Protein 7RED (pdb70)

GO terms:
  GO:0005576 extracellular region (C, EXP)

Radius of gyration: 16.53 Å; Cα contacts (8 Å, |Δi|>4): 787; chains: 1; bounding box: 51×38×35 Å

Nearest PDB structures (foldseek):
  7red-assembly1_A  TM=1.004E+00  e=2.891E-48  Acinetobacter baumannii NIPH 201
  7re4-assembly2_C  TM=9.688E-01  e=7.550E-42  Acinetobacter baumannii NIPH 201
  7re4-assembly3_E  TM=9.685E-01  e=9.758E-42  Acinetobacter baumannii NIPH 201
  8gmm-assembly2_B  TM=8.110E-01  e=2.684E-18  Stenotrophomonas maltophilia
  8gm3-assembly2_B  TM=8.480E-01  e=1.031E-15  Vibrio harveyi

Foldseek 3Di:
DKDKAKPDVCAKGWFFADQPVQDDATTWMAGNQDDPPRRGTHHPVSQLVVLPVQVVQPKHWDWDDDPNWTKIKIWDAQRSDPPVNQAVFIKIKIDGHPFQKMWIWGAHVVDFLQDPRIMIMIMHDAPADWEAQADKWKWWKWKDFRDRPWIWTWMWMAGLNFFDIWIKTATDPAQWGIKTFDRWGDDRTFWKIKGFMWTAGPVGIFRAKIKIWTFHDYNSQKIWIWIAGPRSSGTMIMMIGID

Secondary structure (DSSP, 8-state):
-EEEEES-TTTEEEEE-B-TTS---SEEEEETTSPTTTT-BEEHHHHHHHHHHTGGGT-EEEEEEETTEEEEEEEE-GGGS-GGGGGG-EEEEEEETTSSEEEEEEE-TT--TTSTT-EEEEEEE-TT----SSSEEEEEEEEESS-SSS-EEEEEEEETTTTEEEEEEE-SSSSEEEEEEEEEE--TT--EEEEEEEEEETT--EEEEEEEEEEESGGG-EEEEEEE-SSGGG-EEEEEEE-

Sequence (243 aa):
GIDGISSNESNIKIGAAANASHPGGVAAVSVQAAGAPYNAFTGFSSSLKGLAQAFAAQGTSNTTNVTVGSKTFNISHIPVSAMPPSHSALGNFNFGQVGTQEVYFGEWWKAGDTPASASHTVYYAGDNTNTTVPTAGTATYTVAGINNGSGSSNLLSGTFTANYGAGTLEGTTLTGTGTAVSSLLSLDGVAFNPGTAAFAGLATANGTAGIDNSGVVQGQFFGANASALAGIAQFDNVSSYNTAFGGAKN

Solvent-accessible surface area: 9332 Å² total; per-residue (Å²): 72,30,50,21,46,13,23,56,101,83,21,0,84,28,16,59,31,77,27,105,94,58,98,40,37,79,2,0,3,0,5,60,52,6,50,85,96,74,50,28,55,13,0,0,44,18,19,50,33,46,0,93,80,84,56,105,119,36,9,42,39,71,100,42,99,26,73,106,52,53,0,12,2,0,50,5,20,39,93,9,36,68,126,66,29,68,54,25,0,13,8,1,1,0,9,0,26,134,53,78,4,2,0,0,0,2,26,118,35,83,47,76,27,64,29,90,14,4,0,0,0,9,0,0,45,52,97,110,32,77,17,35,94,71,46,86,14,49,0,15,0,0,0,0,1,28,19,16,100,68,26,0,41,18,73,0,50,0,54,5,42,64,1,44,0,80,20,61,0,63,18,152,35,21,29,0,47,32,0,31,11,70,55,1,50,12,105,57,33,57,22,71,4,58,16,100,1,42,2,60,17,118,68,30,114,24,112,48,1,69,5,67,3,16,0,1,17,58,89,0,36,0,0,0,0,1,0,50,13,129,41,41,23,0,5,0,0,0,0,0,8,57,91

InterPro domains:
  IPR011250 Outer membrane protein/outer membrane enzyme PagP, beta-barrel [SSF56925] (111-262)
  IPR054535 HphA, N-terminal heme-binding domain [PF22828] (18-134)
  IPR054536 HphA, C-terminal domain [PF22829] (149-262)
  IPR054843 Slam-dependent hemophilin, C-terminal domain [NF041636] (109-262)

B-factor: mean 12.19, std 6.96, range [4.04, 43.85]

Organism: Acinetobacter baumannii (NCBI:txid470)

Structure (mmCIF, N/CA/C/O backbone):
data_7RED
#
_entry.id   7RED
#
_cell.length_a   50.900
_cell.length_b   59.550
_cell.length_c   63.740
_cell.angle_alpha   90.000
_cell.angle_beta   90.000
_cell.angle_gamma   90.000
#
_symmetry.space_group_name_H-M   'P 21 21 21'
#
loop_
_entity.id
_entity.type
_entity.pdbx_description
1 polymer Hemophilin
2 non-polymer 'PROTOPORPHYRIN IX CONTAINING FE'
3 water water
#
loop_
_atom_site.group_PDB
_atom_site.id
_atom_site.type_symbol
_atom_site.label_atom_id
_atom_site.label_alt_id
_atom_site.label_comp_id
_atom_site.label_asym_id
_atom_site.label_entity_id
_atom_site.label_seq_id
_atom_site.pdbx_PDB_ins_code
_atom_site.Cartn_x
_atom_site.Cartn_y
_atom_site.Cartn_z
_atom_site.occupancy
_atom_site.B_iso_or_equiv
_atom_site.auth_seq_id
_atom_site.auth_comp_id
_atom_site.auth_asym_id
_atom_site.auth_atom_id
_atom_site.pdbx_PDB_model_num
ATOM 1 N N . GLY A 1 12 ? 45.540 14.482 33.845 1.00 24.73 22 GLY A N 1
ATOM 2 C CA . GLY A 1 12 ? 46.716 15.332 33.876 1.00 20.61 22 GLY A CA 1
ATOM 3 C C . GLY A 1 12 ? 46.406 16.818 33.857 1.00 19.49 22 GLY A C 1
ATOM 4 O O . GLY A 1 12 ? 47.255 17.636 33.495 1.00 19.44 22 GLY A O 1
ATOM 5 N N . ILE A 1 13 ? 45.193 17.193 34.254 1.00 16.96 23 ILE A N 1
ATOM 6 C CA . ILE A 1 13 ? 44.800 18.595 34.291 1.00 15.41 23 ILE A CA 1
ATOM 7 C C . ILE A 1 13 ? 44.976 19.116 35.708 1.00 17.16 23 ILE A C 1
ATOM 8 O O . ILE A 1 13 ? 44.500 18.501 36.671 1.00 16.89 23 ILE A O 1
ATOM 13 N N . ASP A 1 14 ? 45.672 20.240 35.835 1.00 14.86 24 ASP A N 1
ATOM 14 C CA . ASP A 1 14 ? 45.799 20.965 37.088 1.00 14.84 24 ASP A CA 1
ATOM 15 C C . ASP A 1 14 ? 45.099 22.308 36.953 1.00 13.31 24 ASP A C 1
ATOM 16 O O . ASP A 1 14 ? 44.977 22.857 35.856 1.00 13.35 24 ASP A O 1
ATOM 21 N N . GLY A 1 15 ? 44.654 22.840 38.072 1.00 13.02 25 GLY A N 1
ATOM 22 C CA . GLY A 1 15 ? 44.044 24.152 38.077 1.00 11.75 25 GLY A CA 1
ATOM 23 C C . GLY A 1 15 ? 43.060 24.258 39.213 1.00 14.54 25 GLY A C 1
ATOM 24 O O . GLY A 1 15 ? 42.776 23.293 39.921 1.00 17.81 25 GLY A O 1
ATOM 25 N N . ILE A 1 16 ? 42.531 25.461 39.373 1.00 10.39 26 ILE A N 1
ATOM 26 C CA . ILE A 1 16 ? 41.636 25.702 40.500 1.00 12.03 26 ILE A CA 1
ATOM 27 C C . ILE A 1 16 ? 40.755 26.888 40.180 1.00 9.55 26 ILE A C 1
ATOM 28 O O . ILE A 1 16 ? 41.009 27.624 39.217 1.00 8.32 26 ILE A O 1
ATOM 33 N N . SER A 1 17 ? 39.743 27.094 41.017 1.00 9.50 27 SER A N 1
ATOM 34 C CA . SER A 1 17 ? 38.929 28.290 40.954 1.00 8.13 27 SER A CA 1
ATOM 35 C C . SER A 1 17 ? 38.883 28.949 42.323 1.00 7.74 27 SER A C 1
ATOM 36 O O . SER A 1 17 ? 39.208 28.344 43.350 1.00 11.01 27 SER A O 1
ATOM 39 N N . SER A 1 18 ? 38.502 30.226 42.308 1.00 6.93 28 SER A N 1
ATOM 40 C CA . SER A 1 18 ? 38.378 30.994 43.540 1.00 7.17 28 SER A CA 1
ATOM 41 C C . SER A 1 18 ? 37.115 30.678 44.328 1.00 9.07 28 SER A C 1
ATOM 42 O O . SER A 1 18 ? 36.974 31.172 45.453 1.00 9.96 28 SER A O 1
ATOM 45 N N . ASN A 1 19 ? 36.190 29.894 43.773 1.00 7.13 29 ASN A N 1
ATOM 46 C CA . ASN A 1 19 ? 34.972 29.530 44.500 1.00 7.78 29 ASN A CA 1
ATOM 47 C C . ASN A 1 19 ? 34.446 28.231 43.897 1.00 8.59 29 ASN A C 1
ATOM 48 O O . ASN A 1 19 ? 33.756 28.257 42.874 1.00 8.50 29 ASN A O 1
ATOM 53 N N . GLU A 1 20 ? 34.757 27.117 44.553 1.00 10.22 30 GLU A N 1
ATOM 54 C CA . GLU A 1 20 ? 34.354 25.813 44.052 1.00 11.46 30 GLU A CA 1
ATOM 55 C C . GLU A 1 20 ? 32.851 25.598 44.128 1.00 12.46 30 GLU A C 1
ATOM 56 O O . GLU A 1 20 ? 32.348 24.659 43.505 1.00 15.73 30 GLU A O 1
ATOM 62 N N . SER A 1 21 ? 32.123 26.431 44.878 1.00 12.34 31 SER A N 1
ATOM 63 C CA . SER A 1 21 ? 30.666 26.367 44.831 1.00 13.37 31 SER A CA 1
ATOM 64 C C . SER A 1 21 ? 30.153 26.707 43.445 1.00 12.32 31 SER A C 1
ATOM 65 O O . SER A 1 21 ? 29.078 26.237 43.045 1.00 14.16 31 SER A O 1
ATOM 68 N N . ASN A 1 22 ? 30.897 27.531 42.711 1.00 9.22 32 ASN A N 1
ATOM 69 C CA . ASN A 1 22 ? 30.465 28.019 41.410 1.00 7.82 32 ASN A CA 1
ATOM 70 C C . ASN A 1 22 ? 31.189 27.365 40.251 1.00 9.35 32 ASN A C 1
ATOM 71 O O . ASN A 1 22 ? 30.554 27.051 39.238 1.00 9.34 32 ASN A O 1
ATOM 76 N N . ILE A 1 23 ? 32.499 27.154 40.376 1.00 8.09 33 ILE A N 1
ATOM 77 C CA . ILE A 1 23 ? 33.328 26.657 39.281 1.00 8.07 33 ILE A CA 1
ATOM 78 C C . ILE A 1 23 ? 34.293 25.621 39.824 1.00 8.32 33 ILE A C 1
ATOM 79 O O . ILE A 1 23 ? 34.947 25.850 40.848 1.00 9.06 33 ILE A O 1
ATOM 84 N N . LYS A 1 24 ? 34.413 24.499 39.117 1.00 8.04 34 LYS A N 1
ATOM 85 C CA . LYS A 1 24 ? 35.492 23.546 39.345 1.00 7.57 34 LYS A CA 1
ATOM 86 C C . LYS A 1 24 ? 36.228 23.320 38.033 1.00 9.32 34 LYS A C 1
ATOM 87 O O . LYS A 1 24 ? 35.680 23.525 36.948 1.00 9.52 34 LYS A O 1
ATOM 93 N N . ILE A 1 25 ? 37.483 22.898 38.150 1.00 8.92 35 ILE A N 1
ATOM 94 C CA . ILE A 1 25 ? 38.360 22.656 37.013 1.00 8.59 35 ILE A CA 1
ATOM 95 C C . ILE A 1 25 ? 38.696 21.171 36.981 1.00 10.11 35 ILE A C 1
ATOM 96 O O . ILE A 1 25 ? 38.902 20.554 38.033 1.00 13.29 35 ILE A O 1
ATOM 101 N N . GLY A 1 26 ? 38.749 20.596 35.786 1.00 9.48 36 GLY A N 1
ATOM 102 C CA . GLY A 1 26 ? 39.028 19.177 35.678 1.00 11.26 36 GLY A CA 1
ATOM 103 C C . GLY A 1 26 ? 39.196 18.745 34.241 1.00 11.26 36 GLY A C 1
ATOM 104 O O . GLY A 1 26 ? 39.553 19.541 33.374 1.00 11.52 36 GLY A O 1
ATOM 105 N N . ALA A 1 27 ? 38.954 17.462 33.997 1.00 12.05 37 ALA A N 1
ATOM 106 C CA . ALA A 1 27 ? 39.070 16.904 32.659 1.00 11.18 37 ALA A CA 1
ATOM 107 C C . ALA A 1 27 ? 37.711 16.882 31.974 1.00 13.29 37 ALA A C 1
ATOM 108 O O . ALA A 1 27 ? 36.671 16.705 32.617 1.00 13.17 37 ALA A O 1
ATOM 110 N N . ALA A 1 28 ? 37.733 17.053 30.650 1.00 11.48 38 ALA A N 1
ATOM 111 C CA . ALA A 1 28 ? 36.504 17.205 29.879 1.00 13.12 38 ALA A CA 1
ATOM 112 C C . ALA A 1 28 ? 35.680 15.927 29.879 1.00 11.03 38 ALA A C 1
ATOM 113 O O . ALA A 1 28 ? 36.198 14.826 29.651 1.00 13.32 38 ALA A O 1
ATOM 115 N N . ALA A 1 29 ? 34.379 16.091 30.101 1.00 9.41 39 ALA A N 1
ATOM 116 C CA . ALA A 1 29 ? 33.419 15.002 30.036 1.00 10.58 39 ALA A CA 1
ATOM 117 C C . ALA A 1 29 ? 32.034 15.589 29.794 1.00 13.34 39 ALA A C 1
ATOM 118 O O . ALA A 1 29 ? 31.180 15.583 30.689 1.00 15.37 39 ALA A O 1
ATOM 120 N N . ASN A 1 30 ? 31.808 16.117 28.591 1.00 10.10 40 ASN A N 1
ATOM 121 C CA . ASN A 1 30 ? 30.523 16.704 28.222 1.00 9.75 40 ASN A CA 1
ATOM 122 C C . ASN A 1 30 ? 30.090 16.083 26.905 1.00 10.43 40 ASN A C 1
ATOM 123 O O . ASN A 1 30 ? 30.607 16.452 25.847 1.00 12.70 40 ASN A O 1
ATOM 128 N N . ALA A 1 31 ? 29.123 15.166 26.965 1.00 11.41 41 ALA A N 1
ATOM 129 C CA . ALA A 1 31 ? 28.728 14.429 25.767 1.00 12.26 41 ALA A CA 1
ATOM 130 C C . ALA A 1 31 ? 28.047 15.312 24.733 1.00 12.47 41 ALA A C 1
ATOM 131 O O . ALA A 1 31 ? 28.050 14.963 23.545 1.00 13.60 41 ALA A O 1
ATOM 133 N N . SER A 1 32 ? 27.449 16.431 25.160 1.00 12.60 42 SER A N 1
ATOM 134 C CA . SER A 1 32 ? 26.795 17.337 24.221 1.00 13.82 42 SER A CA 1
ATOM 135 C C . SER A 1 32 ? 27.793 18.247 23.515 1.00 13.60 42 SER A C 1
ATOM 136 O O . SER A 1 32 ? 27.547 18.659 22.374 1.00 15.70 42 SER A O 1
ATOM 139 N N . HIS A 1 33 ?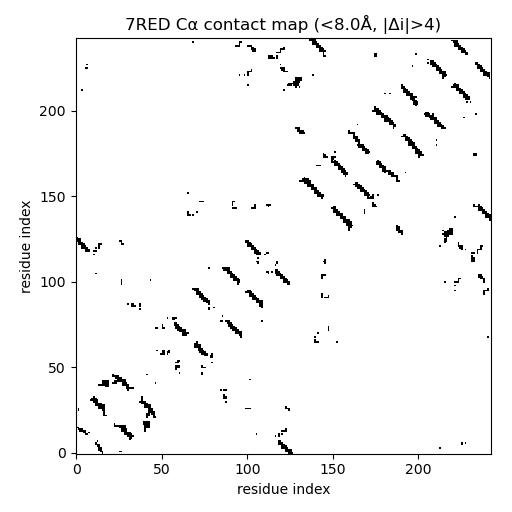 28.923 18.545 24.156 1.00 9.16 43 HIS A N 1
ATOM 140 C CA . HIS A 1 33 ? 29.967 19.391 23.569 1.00 7.90 43 HIS A CA 1
ATOM 141 C C . HIS A 1 33 ? 31.314 18.752 23.823 1.00 7.11 43 HIS A C 1
ATOM 142 O O . HIS A 1 33 ? 32.130 19.281 24.581 1.00 9.35 43 HIS A O 1
ATOM 149 N N . PRO A 1 34 ? 31.584 17.607 23.204 1.00 8.22 44 PRO A N 1
ATOM 150 C CA . PRO A 1 34 ? 32.823 16.883 23.508 1.00 8.24 44 PRO A CA 1
ATOM 151 C C . PRO A 1 34 ? 34.031 17.569 22.889 1.00 10.14 44 PRO A C 1
ATOM 152 O O . PRO A 1 34 ? 33.924 18.447 22.026 1.00 10.65 44 PRO A O 1
ATOM 156 N N . GLY A 1 35 ? 35.200 17.167 23.369 1.00 11.55 45 GLY A N 1
ATOM 157 C CA . GLY A 1 35 ? 36.447 17.664 22.822 1.00 13.15 45 GLY A CA 1
ATOM 158 C C . GLY A 1 35 ? 37.288 18.404 23.841 1.00 10.97 45 GLY A C 1
ATOM 159 O O . GLY A 1 35 ? 36.757 19.052 24.751 1.00 10.98 45 GLY A O 1
ATOM 160 N N . GLY A 1 36 ? 38.608 18.311 23.702 1.00 14.02 46 GLY A N 1
ATOM 161 C CA . GLY A 1 36 ? 39.513 18.969 24.618 1.00 13.11 46 GLY A CA 1
ATOM 162 C C . GLY A 1 36 ? 39.771 18.147 25.866 1.00 15.01 46 GLY A C 1
ATOM 163 O O . GLY A 1 36 ? 39.168 17.095 26.107 1.00 17.93 46 GLY A O 1
ATOM 164 N N . VAL A 1 37 ? 40.702 18.637 26.676 1.00 12.09 47 VAL A N 1
ATOM 165 C CA . VAL A 1 37 ? 41.033 17.934 27.909 1.00 14.95 47 VAL A CA 1
ATOM 166 C C . VAL A 1 37 ? 40.835 18.867 29.094 1.00 11.64 47 VAL A C 1
ATOM 167 O O . VAL A 1 37 ? 39.977 18.618 29.945 1.00 13.16 47 VAL A O 1
ATOM 171 N N . ALA A 1 38 ? 41.598 19.959 29.152 1.00 9.22 48 ALA A N 1
ATOM 172 C CA . ALA A 1 38 ? 41.402 20.918 30.231 1.00 9.48 48 ALA A CA 1
ATOM 173 C C . ALA A 1 38 ? 39.981 21.458 30.171 1.00 7.79 48 ALA A C 1
ATOM 174 O O . ALA A 1 38 ? 39.503 21.847 29.100 1.00 9.41 48 ALA A O 1
ATOM 176 N N . ALA A 1 39 ? 39.295 21.483 31.318 1.00 8.23 49 ALA A N 1
ATOM 177 C CA . ALA A 1 39 ? 37.854 21.707 31.294 1.00 9.14 49 ALA A CA 1
ATOM 178 C C . ALA A 1 39 ? 37.380 22.437 32.538 1.00 8.59 49 ALA A C 1
ATOM 179 O O . ALA A 1 39 ? 38.048 22.458 33.581 1.00 7.96 49 ALA A O 1
ATOM 181 N N . VAL A 1 40 ? 36.171 22.994 32.413 1.00 8.77 50 VAL A N 1
ATOM 182 C CA . VAL A 1 40 ? 35.523 23.759 33.470 1.00 8.06 50 VAL A CA 1
ATOM 183 C C . VAL A 1 40 ? 34.126 23.196 33.705 1.00 6.86 50 VAL A C 1
ATOM 184 O O . VAL A 1 40 ? 33.438 22.795 32.762 1.00 8.14 50 VAL A O 1
ATOM 188 N N . SER A 1 41 ? 33.719 23.141 34.971 1.00 7.88 51 SER A N 1
ATOM 189 C CA . SER A 1 41 ? 32.379 22.739 35.369 1.00 8.83 51 SER A CA 1
ATOM 190 C C . SER A 1 41 ? 31.716 23.890 36.107 1.00 10.22 51 SER A C 1
ATOM 191 O O . SER A 1 41 ? 32.285 24.428 37.068 1.00 9.97 51 SER A O 1
ATOM 194 N N . VAL A 1 42 ? 30.506 24.249 35.675 1.00 8.00 52 VAL A N 1
ATOM 195 C CA . VAL A 1 42 ? 29.707 25.209 36.423 1.00 8.57 52 VAL A CA 1
ATOM 196 C C . VAL A 1 42 ? 28.996 24.448 37.533 1.00 10.07 52 VAL A C 1
ATOM 197 O O . VAL A 1 42 ? 27.897 23.905 37.346 1.00 11.18 52 VAL A O 1
ATOM 201 N N . GLN A 1 43 ? 29.643 24.390 38.696 1.00 10.89 53 GLN A N 1
ATOM 202 C CA . GLN A 1 43 ? 29.067 23.725 39.853 1.00 11.24 53 GLN A CA 1
ATOM 203 C C . GLN A 1 43 ? 27.824 24.439 40.364 1.00 12.57 53 GLN A C 1
ATOM 204 O O . GLN A 1 43 ? 27.031 23.839 41.099 1.00 16.80 53 GLN A O 1
ATOM 210 N N . ALA A 1 44 ? 27.644 25.710 39.994 1.00 12.65 54 ALA A N 1
ATOM 211 C CA . ALA A 1 44 ? 26.426 26.422 40.343 1.00 15.08 54 ALA A CA 1
ATOM 212 C C . ALA A 1 44 ? 25.214 25.863 39.616 1.00 15.53 54 ALA A C 1
ATOM 213 O O . ALA A 1 44 ? 24.083 26.179 39.993 1.00 17.84 54 ALA A O 1
ATOM 215 N N . ALA A 1 45 ? 25.426 25.049 38.590 1.00 15.58 55 ALA A N 1
ATOM 216 C CA . ALA A 1 45 ? 24.347 24.485 37.797 1.00 16.30 55 ALA A CA 1
ATOM 217 C C . ALA A 1 45 ? 24.073 23.050 38.222 1.00 17.04 55 ALA A C 1
ATOM 218 O O . ALA A 1 45 ? 24.949 22.360 38.750 1.00 19.59 55 ALA A O 1
ATOM 220 N N . GLY A 1 46 ? 22.839 22.605 37.990 1.00 16.43 56 GLY A N 1
ATOM 221 C CA . GLY A 1 46 ? 22.498 21.217 38.198 1.00 18.85 56 GLY A CA 1
ATOM 222 C C . GLY A 1 46 ? 22.774 20.376 36.964 1.00 18.13 56 GLY A C 1
ATOM 223 O O . GLY A 1 46 ? 22.881 20.891 35.853 1.00 17.43 56 GLY A O 1
ATOM 224 N N . ALA A 1 47 ? 22.900 19.070 37.179 1.00 15.98 57 ALA A N 1
ATOM 225 C CA . ALA A 1 47 ? 23.111 18.159 36.067 1.00 15.10 57 ALA A CA 1
ATOM 226 C C . ALA A 1 47 ? 21.959 18.281 35.071 1.00 13.33 57 ALA A C 1
ATOM 227 O O . ALA A 1 47 ? 20.807 18.476 35.473 1.00 16.37 57 ALA A O 1
ATOM 229 N N . PRO A 1 48 ? 22.227 18.168 33.761 1.00 14.52 58 PRO A N 1
ATOM 230 C CA . PRO A 1 48 ? 23.512 17.856 33.127 1.00 15.27 58 PRO A CA 1
ATOM 231 C C . PRO A 1 48 ? 24.415 19.062 32.886 1.00 13.19 58 PRO A C 1
ATOM 232 O O . PRO A 1 48 ? 25.506 18.908 32.326 1.00 13.16 58 PRO A O 1
ATOM 236 N N . TYR A 1 49 ? 23.977 20.245 33.306 1.00 11.94 59 TYR A N 1
ATOM 237 C CA . TYR A 1 49 ? 24.709 21.462 32.979 1.00 9.78 59 TYR A CA 1
ATOM 238 C C . TYR A 1 49 ? 25.895 21.718 33.899 1.00 11.85 59 TYR A C 1
ATOM 239 O O . TYR A 1 49 ? 26.596 22.716 33.704 1.00 11.44 59 TYR A O 1
ATOM 248 N N . ASN A 1 50 ? 26.164 20.845 34.869 1.00 11.84 60 ASN A N 1
ATOM 249 C CA . ASN A 1 50 ? 27.419 20.903 35.604 1.00 11.57 60 ASN A CA 1
ATOM 250 C C . ASN A 1 50 ? 28.473 19.967 35.024 1.00 9.85 60 ASN A C 1
ATOM 251 O O . ASN A 1 50 ? 29.487 19.713 35.678 1.00 11.90 60 ASN A O 1
ATOM 256 N N . ALA A 1 51 ? 28.256 19.450 33.815 1.00 10.08 61 ALA A N 1
ATOM 257 C CA . ALA A 1 51 ? 29.275 18.645 33.161 1.00 9.81 61 ALA A CA 1
ATOM 258 C C . ALA A 1 51 ? 30.560 19.442 33.005 1.00 8.25 61 ALA A C 1
ATOM 259 O O . ALA A 1 51 ?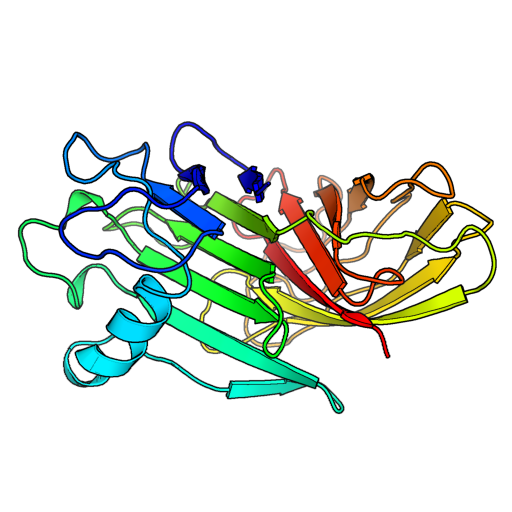 30.540 20.660 32.816 1.00 11.92 61 ALA A O 1
ATOM 261 N N . PHE A 1 52 ? 31.692 18.748 33.079 1.00 10.16 62 PHE A N 1
ATOM 262 C CA . PHE A 1 52 ? 32.973 19.367 32.754 1.00 7.94 62 PHE A CA 1
ATOM 263 C C . PHE A 1 52 ? 33.103 19.504 31.243 1.00 8.70 62 PHE A C 1
ATOM 264 O O . PHE A 1 52 ? 33.035 18.509 30.515 1.00 9.52 62 PHE A O 1
ATOM 272 N N . THR A 1 53 ? 33.287 20.732 30.772 1.00 8.26 63 THR A N 1
ATOM 273 C CA . THR A 1 53 ? 33.342 21.029 29.347 1.00 6.67 63 THR A CA 1
ATOM 274 C C . THR A 1 53 ? 34.728 21.538 28.985 1.00 6.83 63 THR A C 1
ATOM 275 O O . THR A 1 53 ? 35.254 22.446 29.645 1.00 7.28 63 THR A O 1
ATOM 279 N N . GLY A 1 54 ? 35.321 20.939 27.955 1.00 6.47 64 GLY A N 1
ATOM 280 C CA . GLY A 1 54 ? 36.665 21.333 27.557 1.00 7.20 64 GLY A CA 1
ATOM 281 C C . GLY A 1 54 ? 36.722 22.786 27.108 1.00 6.62 64 GLY A C 1
ATOM 282 O O . GLY A 1 54 ? 35.849 23.271 26.383 1.00 8.07 64 GLY A O 1
ATOM 283 N N . PHE A 1 55 ? 37.783 23.484 27.530 1.00 6.81 65 PHE A N 1
ATOM 284 C CA . PHE A 1 55 ? 37.962 24.868 27.096 1.00 6.21 65 PHE A CA 1
ATOM 285 C C . PHE A 1 55 ? 38.068 24.975 25.579 1.00 8.64 65 PHE A C 1
ATOM 286 O O . PHE A 1 55 ? 37.580 25.943 24.995 1.00 8.06 65 PHE A O 1
ATOM 294 N N A SER A 1 56 ? 38.699 23.995 24.914 0.79 8.20 66 SER A N 1
ATOM 295 N N B SER A 1 56 ? 38.711 24.005 24.926 0.21 8.32 66 SER A N 1
ATOM 296 C CA A SER A 1 56 ? 38.785 24.071 23.453 0.79 7.30 66 SER A CA 1
ATOM 297 C CA B SER A 1 56 ? 38.788 24.038 23.468 0.21 8.48 66 SER A CA 1
ATOM 298 C C A SER A 1 56 ? 37.419 23.858 22.802 0.79 7.17 66 SER A C 1
ATOM 299 C C B SER A 1 56 ? 37.401 23.913 22.846 0.21 7.74 66 SER A C 1
ATOM 300 O O A SER A 1 56 ? 37.143 24.408 21.721 0.79 7.42 66 SER A O 1
ATOM 301 O O B SER A 1 56 ? 37.098 24.552 21.828 0.21 10.26 66 SER A O 1
ATOM 306 N N . SER A 1 57 ? 36.534 23.111 23.465 1.00 9.54 67 SER A N 1
ATOM 307 C CA . SER A 1 57 ? 35.156 22.998 22.996 1.00 8.44 67 SER A CA 1
ATOM 308 C C . SER A 1 57 ? 34.408 24.319 23.172 1.00 7.71 67 SER A C 1
ATOM 309 O O . SER A 1 57 ? 33.710 24.780 22.257 1.00 7.64 67 SER A O 1
ATOM 312 N N . LEU A 1 58 ? 34.535 24.936 24.349 1.00 7.20 68 LEU A N 1
ATOM 313 C CA . LEU A 1 58 ? 33.919 26.239 24.569 1.00 7.76 68 LEU A CA 1
ATOM 314 C C . LEU A 1 58 ? 34.464 27.274 23.594 1.00 6.76 68 LEU A C 1
ATOM 315 O O . LEU A 1 58 ? 33.723 28.139 23.131 1.00 8.01 68 LEU A O 1
ATOM 320 N N . LYS A 1 59 ? 35.755 27.188 23.267 1.00 7.29 69 LYS A N 1
ATOM 321 C CA . LYS A 1 59 ? 36.362 28.089 22.293 1.00 7.76 69 LYS A CA 1
ATOM 322 C C . LYS A 1 59 ? 35.695 27.939 20.934 1.00 7.73 69 LYS A C 1
ATOM 323 O O . LYS A 1 59 ? 35.363 28.938 20.278 1.00 7.01 69 LYS A O 1
ATOM 329 N N . GLY A 1 60 ? 35.498 26.690 20.495 1.00 7.46 70 GLY A N 1
ATOM 330 C CA . GLY A 1 60 ? 34.750 26.460 19.259 1.00 7.48 70 GLY A CA 1
ATOM 331 C C . GLY A 1 60 ? 33.351 27.056 19.282 1.00 6.38 70 GLY A C 1
ATOM 332 O O . GLY A 1 60 ? 32.906 27.664 18.300 1.00 7.45 70 GLY A O 1
ATOM 333 N N . LEU A 1 61 ? 32.631 26.873 20.394 1.00 6.18 71 LEU A N 1
ATOM 334 C CA . LEU A 1 61 ? 31.293 27.450 20.499 1.00 7.20 71 LEU A CA 1
ATOM 335 C C . LEU A 1 61 ? 31.346 28.974 20.459 1.00 7.33 71 LEU A C 1
ATOM 336 O O . LEU A 1 61 ? 30.500 29.616 19.826 1.00 8.17 71 LEU A O 1
ATOM 341 N N . ALA A 1 62 ? 32.347 29.570 21.117 1.00 6.26 72 ALA A N 1
ATOM 342 C CA . ALA A 1 62 ? 32.489 31.023 21.087 1.00 7.34 72 ALA A CA 1
ATOM 343 C C . ALA A 1 62 ? 32.778 31.520 19.679 1.00 7.44 72 ALA A C 1
ATOM 344 O O . ALA A 1 62 ? 32.343 32.615 19.304 1.00 7.49 72 ALA A O 1
ATOM 346 N N . GLN A 1 63 ? 33.527 30.744 18.898 1.00 6.46 73 GLN A N 1
ATOM 347 C CA . GLN A 1 63 ? 33.753 31.094 17.499 1.00 7.55 73 GLN A CA 1
ATOM 348 C C . GLN A 1 63 ? 32.458 31.022 16.695 1.00 8.21 73 GLN A C 1
ATOM 349 O O . GLN A 1 63 ? 32.123 31.959 15.959 1.00 10.04 73 GLN A O 1
ATOM 355 N N . ALA A 1 64 ? 31.706 29.925 16.845 1.00 8.16 74 ALA A N 1
ATOM 356 C CA . ALA A 1 64 ? 30.570 29.672 15.963 1.00 7.44 74 ALA A CA 1
ATOM 357 C C . ALA A 1 64 ? 29.349 30.525 16.288 1.00 8.52 74 ALA A C 1
ATOM 358 O O . ALA A 1 64 ? 28.535 30.790 15.398 1.00 9.76 74 ALA A O 1
ATOM 360 N N . PHE A 1 65 ? 29.189 30.968 17.534 1.00 8.08 75 PHE A N 1
ATOM 361 C CA . PHE A 1 65 ? 27.965 31.654 17.929 1.00 8.26 75 PHE A CA 1
ATOM 362 C C . PHE A 1 65 ? 28.149 33.159 18.022 1.00 7.95 75 PHE A C 1
ATOM 363 O O . PHE A 1 65 ? 27.385 33.841 18.716 1.00 7.91 75 PHE A O 1
ATOM 371 N N . ALA A 1 66 ? 29.142 33.695 17.314 1.00 8.16 76 ALA A N 1
ATOM 372 C CA . ALA A 1 66 ? 29.414 35.123 17.391 1.00 8.27 76 ALA A CA 1
ATOM 373 C C . ALA A 1 66 ? 28.207 35.959 16.988 1.00 9.29 76 ALA A C 1
ATOM 374 O O . ALA A 1 66 ? 27.996 37.042 17.545 1.00 11.39 76 ALA A O 1
ATOM 376 N N . ALA A 1 67 ? 27.398 35.482 16.036 1.00 9.60 77 ALA A N 1
ATOM 377 C CA . ALA A 1 67 ? 26.235 36.258 15.624 1.00 11.48 77 ALA A CA 1
ATOM 378 C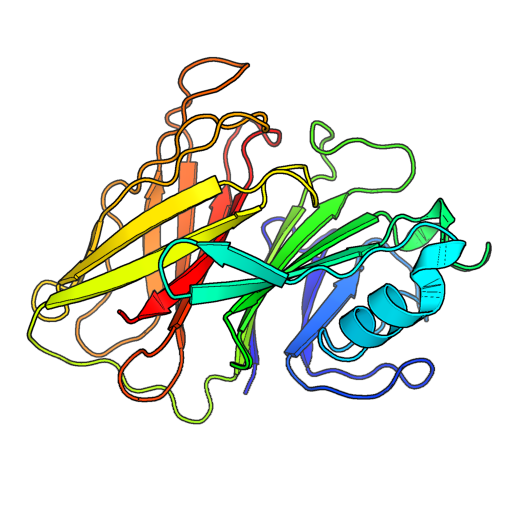 C . ALA A 1 67 ? 25.184 36.331 16.720 1.00 12.20 77 ALA A C 1
ATOM 379 O O . ALA A 1 67 ? 24.313 37.205 16.667 1.00 15.69 77 ALA A O 1
ATOM 381 N N . GLN A 1 68 ? 25.237 35.425 17.696 1.00 11.35 78 GLN A N 1
ATOM 382 C CA . GLN A 1 68 ? 24.309 35.410 18.816 1.00 12.45 78 GLN A CA 1
ATOM 383 C C . GLN A 1 68 ? 24.887 36.041 20.072 1.00 10.98 78 GLN A C 1
ATOM 384 O O . GLN A 1 68 ? 24.218 36.042 21.109 1.00 13.14 78 GLN A O 1
ATOM 390 N N . GLY A 1 69 ? 26.116 36.547 20.019 1.00 9.28 79 GLY A N 1
ATOM 391 C CA . GLY A 1 69 ? 26.679 37.298 21.128 1.00 8.18 79 GLY A CA 1
ATOM 392 C C . GLY A 1 69 ? 27.975 36.762 21.693 1.00 8.19 79 GLY A C 1
ATOM 393 O O . GLY A 1 69 ? 28.606 37.467 22.495 1.00 8.47 79 GLY A O 1
ATOM 394 N N . THR A 1 70 ? 28.414 35.555 21.343 1.00 6.90 80 THR A N 1
ATOM 395 C CA . THR A 1 70 ? 29.746 35.150 21.776 1.00 6.07 80 THR A CA 1
ATOM 396 C C . THR A 1 70 ? 30.794 35.923 20.980 1.00 6.58 80 THR A C 1
ATOM 397 O O . THR A 1 70 ? 30.496 36.602 19.988 1.00 7.53 80 THR A O 1
ATOM 401 N N . SER A 1 71 ? 32.042 35.828 21.427 1.00 7.03 81 SER A N 1
ATOM 402 C CA . SER A 1 71 ? 33.121 36.320 20.588 1.00 6.77 81 SER A CA 1
ATOM 403 C C . SER A 1 71 ? 34.364 35.484 20.830 1.00 6.28 81 SER A C 1
ATOM 404 O O . SER A 1 71 ? 34.538 34.884 21.894 1.00 6.38 81 SER A O 1
ATOM 407 N N . ASN A 1 72 ? 35.226 35.451 19.823 1.00 7.85 82 ASN A N 1
ATOM 408 C CA . ASN A 1 72 ? 36.520 34.803 19.927 1.00 6.88 82 ASN A CA 1
ATOM 409 C C . ASN A 1 72 ? 37.509 35.657 19.161 1.00 7.93 82 ASN A C 1
ATOM 410 O O . ASN A 1 72 ? 37.310 35.913 17.973 1.00 9.43 82 ASN A O 1
ATOM 415 N N A THR A 1 73 ? 38.584 36.067 19.840 0.68 7.69 83 THR A N 1
ATOM 416 N N B THR A 1 73 ? 38.565 36.111 19.823 0.32 8.50 83 THR A N 1
ATOM 417 C CA A THR A 1 73 ? 39.502 37.069 19.315 0.68 10.37 83 THR A CA 1
ATOM 418 C CA B THR A 1 73 ? 39.501 36.964 19.112 0.32 10.39 83 THR A CA 1
ATOM 419 C C A THR A 1 73 ? 40.937 36.744 19.698 0.68 9.36 83 THR A C 1
ATOM 420 C C B THR A 1 73 ? 40.905 36.778 19.660 0.32 9.85 83 THR A C 1
ATOM 421 O O A THR A 1 73 ? 41.208 36.427 20.854 0.68 10.21 83 THR A O 1
ATOM 422 O O B THR A 1 73 ? 41.109 36.539 20.851 0.32 9.16 83 THR A O 1
ATOM 429 N N . ASN A 1 74 ? 41.869 36.884 18.759 1.00 10.05 84 ASN A N 1
ATOM 430 C CA . ASN A 1 74 ? 43.278 36.821 19.110 1.00 10.12 84 ASN A CA 1
ATOM 431 C C . ASN A 1 74 ? 43.719 38.218 19.527 1.00 10.58 84 ASN A C 1
ATOM 432 O O . ASN A 1 74 ? 43.525 39.181 18.776 1.00 14.58 84 ASN A O 1
ATOM 437 N N . VAL A 1 75 ? 44.279 38.336 20.728 1.00 9.72 85 VAL A N 1
ATOM 438 C CA . VAL A 1 75 ? 44.794 39.595 21.251 1.00 11.65 85 VAL A CA 1
ATOM 439 C C . VAL A 1 75 ? 46.303 39.448 21.372 1.00 10.72 85 VAL A C 1
ATOM 440 O O . VAL A 1 75 ? 46.786 38.512 22.016 1.00 10.68 85 VAL A O 1
ATOM 444 N N . THR A 1 76 ? 47.051 40.347 20.739 1.00 14.80 86 THR A N 1
ATOM 445 C CA . THR A 1 76 ? 48.504 40.311 20.824 1.00 15.38 86 THR A CA 1
ATOM 446 C C . THR A 1 76 ? 48.975 41.214 21.957 1.00 20.24 86 THR A C 1
ATOM 447 O O . THR A 1 76 ? 48.549 42.368 22.060 1.00 23.06 86 THR A O 1
ATOM 451 N N . VAL A 1 77 ? 49.808 40.660 22.832 1.00 12.15 87 VAL A N 1
ATOM 452 C CA . VAL A 1 77 ? 50.564 41.416 23.827 1.00 15.79 87 VAL A CA 1
ATOM 453 C C . VAL A 1 77 ? 52.033 41.178 23.531 1.00 17.37 87 VAL A C 1
ATOM 454 O O . VAL A 1 77 ? 52.507 40.039 23.610 1.00 14.51 87 VAL A O 1
ATOM 458 N N . GLY A 1 78 ? 52.752 42.243 23.182 1.00 21.12 88 GLY A N 1
ATOM 459 C CA . GLY A 1 78 ? 54.116 42.062 22.718 1.00 20.48 88 GLY A CA 1
ATOM 460 C C . GLY A 1 78 ? 54.136 41.148 21.512 1.00 21.93 88 GLY A C 1
ATOM 461 O O . GLY A 1 78 ? 53.394 41.344 20.543 1.00 24.05 88 GLY A O 1
ATOM 462 N N . SER A 1 79 ? 54.969 40.111 21.572 1.00 17.81 89 SER A N 1
ATOM 463 C CA . SER A 1 79 ? 55.055 39.129 20.498 1.00 21.35 89 SER A CA 1
ATOM 464 C C . SER A 1 79 ? 54.191 37.902 20.751 1.00 16.88 89 SER A C 1
ATOM 465 O O . SER A 1 79 ? 54.288 36.922 20.003 1.00 21.66 89 SER A O 1
ATOM 468 N N . LYS A 1 80 ? 53.346 37.929 21.778 1.00 13.77 90 LYS A N 1
ATOM 469 C CA . LYS A 1 80 ? 52.584 36.760 22.182 1.00 13.65 90 LYS A CA 1
ATOM 470 C C . LYS A 1 80 ? 51.106 36.944 21.873 1.00 14.61 90 LYS A C 1
ATOM 471 O O . LYS A 1 80 ? 50.573 38.053 21.928 1.00 16.31 90 LYS A O 1
ATOM 477 N N . THR A 1 81 ? 50.443 35.846 21.539 1.00 11.13 91 THR A N 1
ATOM 478 C CA . THR A 1 81 ? 49.028 35.876 21.220 1.00 10.56 91 THR A CA 1
ATOM 479 C C . THR A 1 81 ? 48.249 35.151 22.300 1.00 10.84 91 THR A C 1
ATOM 480 O O . THR A 1 81 ? 48.640 34.064 22.744 1.00 12.57 91 THR A O 1
ATOM 484 N N . PHE A 1 82 ? 47.146 35.759 22.717 1.00 10.23 92 PHE A N 1
ATOM 485 C CA . PHE A 1 82 ? 46.219 35.154 23.658 1.00 9.02 92 PHE A CA 1
ATOM 486 C C . PHE A 1 82 ? 44.864 35.080 22.983 1.00 8.06 92 PHE A C 1
ATOM 487 O O . PHE A 1 82 ? 44.359 36.089 22.490 1.00 10.69 92 PHE A O 1
ATOM 495 N N . ASN A 1 83 ? 44.288 33.892 22.931 1.00 7.45 93 ASN A N 1
ATOM 496 C CA . ASN A 1 83 ? 42.999 33.742 22.272 1.00 6.82 93 ASN A CA 1
ATOM 497 C C . ASN A 1 83 ? 41.917 33.894 23.334 1.00 8.01 93 ASN A C 1
ATOM 498 O O . ASN A 1 83 ? 41.918 33.150 24.313 1.00 7.83 93 ASN A O 1
ATOM 503 N N . ILE A 1 84 ? 41.024 34.872 23.169 1.00 6.55 94 ILE A N 1
ATOM 504 C CA . ILE A 1 84 ? 40.061 35.262 24.196 1.00 6.47 94 ILE A CA 1
ATOM 505 C C . ILE A 1 84 ? 38.655 34.905 23.740 1.00 6.52 94 ILE A C 1
ATOM 506 O O . ILE A 1 84 ? 38.202 35.350 22.675 1.00 6.57 94 ILE A O 1
ATOM 511 N N . SER A 1 85 ? 37.955 34.142 24.570 1.00 5.53 95 SER A N 1
ATOM 512 C CA . SER A 1 85 ? 36.582 33.724 24.334 1.00 5.66 95 SER A CA 1
ATOM 513 C C . SER A 1 85 ? 35.654 34.430 25.306 1.00 7.57 95 SER A C 1
ATOM 514 O O . SER A 1 85 ? 35.906 34.456 26.515 1.00 7.89 95 SER A O 1
ATOM 517 N N . HIS A 1 86 ? 34.577 34.988 24.771 1.00 6.33 96 HIS A N 1
ATOM 518 C CA . HIS A 1 86 ? 33.513 35.603 25.547 1.00 4.60 96 HIS A CA 1
ATOM 519 C C . HIS A 1 86 ? 32.231 34.823 25.294 1.00 6.34 96 HIS A C 1
ATOM 520 O O . HIS A 1 86 ? 31.805 34.690 24.139 1.00 6.51 96 HIS A O 1
ATOM 527 N N . ILE A 1 87 ? 31.626 34.308 26.362 1.00 6.41 97 ILE A N 1
ATOM 528 C CA . ILE A 1 87 ? 30.390 33.538 26.235 1.00 6.68 97 ILE A CA 1
ATOM 529 C C . ILE A 1 87 ? 29.356 34.096 27.204 1.00 6.13 97 ILE A C 1
ATOM 530 O O . ILE A 1 87 ? 29.411 33.805 28.408 1.00 8.10 97 ILE A O 1
ATOM 535 N N . PRO A 1 88 ? 28.417 34.912 26.740 1.00 6.53 98 PRO A N 1
ATOM 536 C CA . PRO A 1 88 ? 27.364 35.414 27.621 1.00 7.27 98 PRO A CA 1
ATOM 537 C C . PRO A 1 88 ? 26.172 34.472 27.630 1.00 6.34 98 PRO A C 1
ATOM 538 O O . PRO A 1 88 ? 25.916 33.743 26.669 1.00 7.70 98 PRO A O 1
ATOM 542 N N . VAL A 1 89 ? 25.424 34.514 28.741 1.00 7.29 99 VAL A N 1
ATOM 543 C CA . VAL A 1 89 ? 24.285 33.611 28.865 1.00 7.53 99 VAL A CA 1
ATOM 544 C C . VAL A 1 89 ? 23.266 33.867 27.761 1.00 8.60 99 VAL A C 1
ATOM 545 O O . VAL A 1 89 ? 22.572 32.942 27.327 1.00 9.49 99 VAL A O 1
ATOM 549 N N . SER A 1 90 ? 23.203 35.101 27.241 1.00 7.97 100 SER A N 1
ATOM 550 C CA . SER A 1 90 ? 22.239 35.441 26.198 1.00 9.64 100 SER A CA 1
ATOM 551 C C . SER A 1 90 ? 22.518 34.741 24.872 1.00 9.00 100 SER A C 1
ATOM 552 O O . SER A 1 90 ? 21.610 34.641 24.038 1.00 10.69 100 SER A O 1
ATOM 555 N N . ALA A 1 91 ? 23.736 34.248 24.659 1.00 7.21 101 ALA A N 1
ATOM 556 C CA . ALA A 1 91 ? 24.070 33.585 23.406 1.00 7.05 101 ALA A CA 1
ATOM 557 C C . ALA A 1 91 ? 23.748 32.101 23.414 1.00 7.05 101 ALA A C 1
ATOM 558 O O . ALA A 1 91 ? 23.700 31.484 22.344 1.00 11.82 101 ALA A O 1
ATOM 560 N N A MET A 1 92 ? 23.526 31.522 24.581 1.00 8.07 102 MET A N 1
ATOM 561 C CA A MET A 1 92 ? 23.263 30.101 24.732 1.00 8.43 102 MET A CA 1
ATOM 562 C C A MET A 1 92 ? 21.767 29.837 24.682 1.00 9.89 102 MET A C 1
ATOM 563 O O A MET A 1 92 ? 20.962 30.749 24.876 1.00 10.96 102 MET A O 1
ATOM 568 N N . PRO A 1 93 ? 21.356 28.599 24.420 1.00 8.89 103 PRO A N 1
ATOM 569 C CA . PRO A 1 93 ? 19.912 28.284 24.380 1.00 9.69 103 PRO A CA 1
ATOM 570 C C . PRO A 1 93 ? 19.260 28.545 25.724 1.00 10.22 103 PRO A C 1
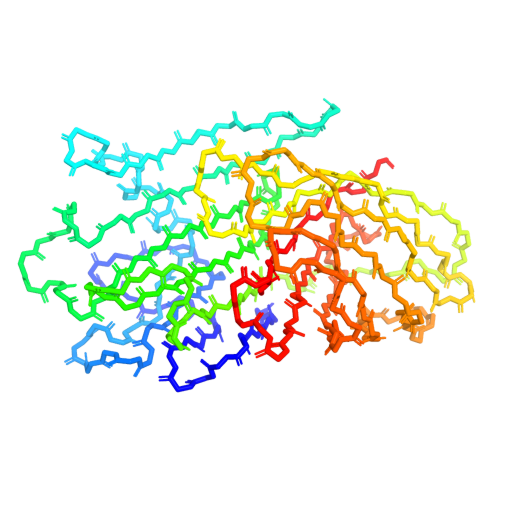ATOM 571 O O . PRO A 1 93 ? 19.951 28.593 26.754 1.00 11.52 103 PRO A O 1
ATOM 575 N N . PRO A 1 94 ? 17.938 28.746 25.755 1.00 14.44 104 PRO A N 1
ATOM 576 C CA . PRO A 1 94 ? 17.267 29.053 27.031 1.00 12.75 104 PRO A CA 1
ATOM 577 C C . PRO A 1 94 ? 17.534 28.024 28.117 1.00 12.65 104 PRO A C 1
ATOM 578 O O . PRO A 1 94 ? 17.659 28.380 29.300 1.00 15.87 104 PRO A O 1
ATOM 582 N N . SER A 1 95 ? 17.665 26.752 27.733 1.00 12.82 105 SER A N 1
ATOM 583 C CA . SER A 1 95 ? 17.936 25.692 28.697 1.00 13.69 105 SER A CA 1
ATOM 584 C C . SER A 1 95 ? 19.241 25.909 29.448 1.00 14.27 105 SER A C 1
ATOM 585 O O . SER A 1 95 ? 19.456 25.282 30.495 1.00 14.56 105 SER A O 1
ATOM 588 N N . HIS A 1 96 ? 20.108 26.780 28.937 1.00 11.57 106 HIS A N 1
ATOM 589 C CA . HIS A 1 96 ? 21.426 27.036 29.496 1.00 10.83 106 HIS A CA 1
ATOM 590 C C . HIS A 1 96 ? 21.448 28.187 30.484 1.00 12.04 106 HIS A C 1
ATOM 591 O O . HIS A 1 96 ? 22.543 28.637 30.836 1.00 13.05 106 HIS A O 1
ATOM 598 N N . SER A 1 97 ? 20.277 28.668 30.933 1.00 15.79 107 SER A N 1
ATOM 599 C CA . SER A 1 97 ? 20.240 29.809 31.858 1.00 21.90 107 SER A CA 1
ATOM 600 C C . SER A 1 97 ? 21.215 29.670 33.031 1.00 22.13 107 SER A C 1
ATOM 601 O O . SER A 1 97 ? 21.888 30.640 33.405 1.00 29.29 107 SER A O 1
ATOM 604 N N . ALA A 1 98 ? 21.307 28.482 33.633 1.00 16.26 108 ALA A N 1
ATOM 605 C CA . ALA A 1 98 ? 22.145 28.322 34.823 1.00 18.86 108 ALA A CA 1
ATOM 606 C C . ALA A 1 98 ? 23.640 28.379 34.534 1.00 19.05 108 ALA A C 1
ATOM 607 O O . ALA A 1 98 ? 24.438 28.374 35.478 1.00 19.03 108 ALA A O 1
ATOM 609 N N . LEU A 1 99 ? 24.050 28.420 33.272 1.00 11.16 109 LEU A N 1
ATOM 610 C CA . LEU A 1 99 ? 25.470 28.357 32.965 1.00 11.54 109 LEU A CA 1
ATOM 611 C C . LEU A 1 99 ? 26.171 29.698 33.094 1.00 11.14 109 LEU A C 1
ATOM 612 O O . LEU A 1 99 ? 27.403 29.723 33.089 1.00 12.24 109 LEU A O 1
ATOM 617 N N . GLY A 1 100 ? 25.434 30.801 33.188 1.00 9.75 110 GLY A N 1
ATOM 618 C CA . GLY A 1 100 ? 26.107 32.056 33.465 1.00 8.89 110 GLY A CA 1
ATOM 619 C C . GLY A 1 100 ? 26.925 32.588 32.301 1.00 8.78 110 GLY A C 1
ATOM 620 O O . GLY A 1 100 ? 26.624 32.359 31.122 1.00 10.30 110 GLY A O 1
ATOM 621 N N . ASN A 1 101 ? 27.989 33.301 32.654 1.00 6.99 111 ASN A N 1
ATOM 622 C CA . ASN A 1 101 ? 28.782 34.108 31.732 1.00 6.58 111 ASN A CA 1
ATOM 623 C C . ASN A 1 101 ? 30.251 33.783 31.913 1.00 6.39 111 ASN A C 1
ATOM 624 O O . ASN A 1 101 ? 30.727 33.723 33.049 1.00 7.51 111 ASN A O 1
ATOM 629 N N . PHE A 1 102 ? 30.972 33.626 30.799 1.00 5.48 112 PHE A N 1
ATOM 630 C CA . PHE A 1 102 ? 32.400 33.306 30.801 1.00 5.32 112 PHE A CA 1
ATOM 631 C C . PHE A 1 102 ? 33.205 34.340 30.027 1.00 4.54 112 PHE A C 1
ATOM 632 O O . PHE A 1 102 ? 32.777 34.803 28.960 1.00 5.75 112 PHE A O 1
ATOM 640 N N . ASN A 1 103 ? 34.405 34.639 30.528 1.00 4.99 113 ASN A N 1
ATOM 641 C CA . ASN A 1 103 ? 35.490 35.167 29.696 1.00 4.71 113 ASN A CA 1
ATOM 642 C C . ASN A 1 103 ? 36.716 34.323 29.980 1.00 6.03 113 ASN A C 1
ATOM 643 O O . ASN A 1 103 ? 37.107 34.206 31.139 1.00 6.22 113 ASN A O 1
ATOM 648 N N . PHE A 1 104 ? 37.339 33.750 28.955 1.00 5.56 114 PHE A N 1
ATOM 649 C CA . PHE A 1 104 ? 38.566 33.013 29.235 1.00 4.96 114 PHE A CA 1
ATOM 650 C C . PHE A 1 104 ? 39.551 33.145 28.087 1.00 5.77 114 PHE A C 1
ATOM 651 O O . PHE A 1 104 ? 39.199 33.464 26.952 1.00 7.11 114 PHE A O 1
ATOM 659 N N . GLY A 1 105 ? 40.808 32.913 28.415 1.00 4.61 115 GLY A N 1
ATOM 660 C CA . GLY A 1 105 ? 41.879 33.026 27.452 1.00 6.41 115 GLY A CA 1
ATOM 661 C C . GLY A 1 105 ? 42.675 31.741 27.397 1.00 6.71 115 GLY A C 1
ATOM 662 O O . GLY A 1 105 ? 42.719 30.960 28.354 1.00 6.93 115 GLY A O 1
ATOM 663 N N . GLN A 1 106 ? 43.279 31.522 26.232 1.00 6.31 116 GLN A N 1
ATOM 664 C CA . GLN A 1 106 ? 44.262 30.478 26.003 1.00 6.60 116 GLN A CA 1
ATOM 665 C C . GLN A 1 106 ? 45.612 31.130 25.757 1.00 7.72 116 GLN A C 1
ATOM 666 O O . GLN A 1 106 ? 45.698 32.119 25.006 1.00 8.24 116 GLN A O 1
ATOM 672 N N . VAL A 1 107 ? 46.656 30.558 26.364 1.00 6.64 117 VAL A N 1
ATOM 673 C CA . VAL A 1 107 ? 48.028 31.041 26.157 1.00 7.26 117 VAL A CA 1
ATOM 674 C C . VAL A 1 107 ? 48.536 30.474 24.833 1.00 9.72 117 VAL A C 1
ATOM 675 O O . VAL A 1 107 ? 48.930 29.306 24.752 1.00 9.97 117 VAL A O 1
ATOM 679 N N . GLY A 1 108 ? 48.534 31.301 23.790 1.00 9.51 118 GLY A N 1
ATOM 680 C CA . GLY A 1 108 ? 48.992 30.848 22.484 1.00 9.69 118 GLY A CA 1
ATOM 681 C C . GLY A 1 108 ? 48.218 29.622 22.042 1.00 7.40 118 GLY A C 1
ATOM 682 O O . GLY A 1 108 ? 46.988 29.580 22.130 1.00 10.83 118 GLY A O 1
ATOM 683 N N . THR A 1 109 ? 48.941 28.608 21.573 1.00 10.01 119 THR A N 1
ATOM 684 C CA . THR A 1 109 ? 48.341 27.321 21.250 1.00 10.89 119 THR A CA 1
ATOM 685 C C . THR A 1 109 ? 48.616 26.277 22.322 1.00 11.54 119 THR A C 1
ATOM 686 O O . THR A 1 109 ? 48.351 25.090 22.106 1.00 13.50 119 THR A O 1
ATOM 690 N N . GLN A 1 110 ? 49.124 26.696 23.475 1.00 10.19 120 GLN A N 1
ATOM 691 C CA . GLN A 1 110 ? 49.381 25.782 24.574 1.00 9.84 120 GLN A CA 1
ATOM 692 C C . GLN A 1 110 ? 48.073 25.409 25.263 1.00 9.49 120 GLN A C 1
ATOM 693 O O . GLN A 1 110 ? 47.100 26.165 25.243 1.00 9.36 120 GLN A O 1
ATOM 699 N N . GLU A 1 111 ? 48.053 24.225 25.877 1.00 10.17 121 GLU A N 1
ATOM 700 C CA . GLU A 1 111 ? 46.861 23.775 26.601 1.00 9.43 121 GLU A CA 1
ATOM 701 C C . GLU A 1 111 ? 46.869 24.379 28.007 1.00 7.78 121 GLU A C 1
ATOM 702 O O . GLU A 1 111 ? 47.020 23.698 29.022 1.00 11.26 121 GLU A O 1
ATOM 708 N N . VAL A 1 112 ? 46.721 25.702 28.043 1.00 6.68 122 VAL A N 1
ATOM 709 C CA . VAL A 1 112 ? 46.754 26.503 29.262 1.00 6.43 122 VAL A CA 1
ATOM 710 C C . VAL A 1 112 ? 45.688 27.582 29.121 1.00 6.10 122 VAL A C 1
ATOM 711 O O . VAL A 1 112 ? 45.711 28.363 28.157 1.00 7.88 122 VAL A O 1
ATOM 715 N N . TYR A 1 113 ? 44.754 27.623 30.071 1.00 6.79 123 TYR A N 1
ATOM 716 C CA . TYR A 1 113 ? 43.593 28.492 30.012 1.00 5.71 123 TYR A CA 1
ATOM 717 C C . TYR A 1 113 ? 43.423 29.209 31.339 1.00 5.39 123 TYR A C 1
ATOM 718 O O . TYR A 1 113 ? 43.801 28.702 32.400 1.00 6.22 123 TYR A O 1
ATOM 727 N N . PHE A 1 114 ? 42.830 30.391 31.260 1.00 4.04 124 PHE A N 1
ATOM 728 C CA . PHE A 1 114 ? 42.640 31.224 32.440 1.00 4.37 124 PHE A CA 1
ATOM 729 C C . PHE A 1 114 ? 41.391 32.061 32.223 1.00 5.08 124 PHE A C 1
ATOM 730 O O . PHE A 1 114 ? 41.160 32.549 31.122 1.00 5.78 124 PHE A O 1
ATOM 738 N N . GLY A 1 115 ? 40.567 32.225 33.245 1.00 4.39 125 GLY A N 1
ATOM 739 C CA . GLY A 1 115 ? 39.355 32.956 32.952 1.00 6.29 125 GLY A CA 1
ATOM 740 C C . GLY A 1 115 ? 38.510 33.248 34.169 1.00 4.93 125 GLY A C 1
ATOM 741 O O . GLY A 1 115 ? 38.930 33.088 35.316 1.00 4.71 125 GLY A O 1
ATOM 742 N N . GLU A 1 116 ? 37.299 33.700 33.879 1.00 4.46 126 GLU A N 1
ATOM 743 C CA . GLU A 1 116 ? 36.365 34.125 34.894 1.00 4.71 126 GLU A CA 1
ATOM 744 C C . GLU A 1 116 ? 34.955 33.713 34.499 1.00 6.17 126 GLU A C 1
ATOM 745 O O . GLU A 1 116 ? 34.670 33.340 33.348 1.00 5.16 126 GLU A O 1
ATOM 751 N N . TRP A 1 117 ? 34.066 33.864 35.481 1.00 6.62 127 TRP A N 1
ATOM 752 C CA . TRP A 1 117 ? 32.675 33.465 35.398 1.00 5.94 127 TRP A CA 1
ATOM 753 C C . TRP A 1 117 ? 31.865 34.357 36.324 1.00 5.48 127 TRP A C 1
ATOM 754 O O . TRP A 1 117 ? 32.358 34.808 37.365 1.00 5.87 127 TRP A O 1
ATOM 765 N N . TRP A 1 118 ? 30.611 34.590 35.957 1.00 4.97 128 TRP A N 1
ATOM 766 C CA . TRP A 1 118 ? 29.662 35.126 36.930 1.00 5.50 128 TRP A CA 1
ATOM 767 C C . TRP A 1 118 ? 28.259 34.700 36.535 1.00 6.71 128 TRP A C 1
ATOM 768 O O . TRP A 1 118 ? 28.001 34.322 35.389 1.00 6.47 128 TRP A O 1
ATOM 779 N N . LYS A 1 119 ? 27.364 34.742 37.516 1.00 6.68 129 LYS A N 1
ATOM 780 C CA . LYS A 1 119 ? 26.020 34.206 37.363 1.00 6.65 129 LYS A CA 1
ATOM 781 C C . LYS A 1 119 ? 25.197 35.043 36.384 1.00 7.12 129 LYS A C 1
ATOM 782 O O . LYS A 1 119 ? 25.425 36.244 36.204 1.00 7.97 129 LYS A O 1
ATOM 788 N N . ALA A 1 120 ? 24.236 34.391 35.732 1.00 7.99 130 ALA A N 1
ATOM 789 C CA . ALA A 1 120 ? 23.276 35.137 34.934 1.00 8.69 130 ALA A CA 1
ATOM 790 C C . ALA A 1 120 ? 22.562 36.158 35.809 1.00 9.06 130 ALA A C 1
ATOM 791 O O . ALA A 1 120 ? 22.112 35.846 36.917 1.00 11.84 130 ALA A O 1
ATOM 793 N N . GLY A 1 121 ? 22.474 37.388 35.311 1.00 8.94 131 GLY A N 1
ATOM 794 C CA . GLY A 1 121 ? 21.853 38.474 36.034 1.00 9.54 131 GLY A CA 1
ATOM 795 C C . GLY A 1 121 ? 22.788 39.237 36.939 1.00 8.55 131 GLY A C 1
ATOM 796 O O . GLY A 1 121 ? 22.380 40.267 37.491 1.00 10.22 131 GLY A O 1
ATOM 797 N N . ASP A 1 122 ? 24.025 38.768 37.091 1.00 7.31 132 ASP A N 1
ATOM 798 C CA . ASP A 1 122 ? 25.049 39.415 37.898 1.00 7.38 132 ASP A CA 1
ATOM 799 C C . ASP A 1 122 ? 25.985 40.226 37.002 1.00 7.86 132 ASP A C 1
ATOM 800 O O . ASP A 1 122 ? 25.828 40.296 35.778 1.00 7.68 132 ASP A O 1
ATOM 805 N N . THR A 1 123 ? 26.952 40.880 37.625 1.00 6.44 133 THR A N 1
ATOM 806 C CA . THR A 1 123 ? 28.083 41.490 36.938 1.00 6.88 133 THR A CA 1
ATOM 807 C C . THR A 1 123 ? 29.353 40.948 37.566 1.00 7.18 133 THR A C 1
ATOM 808 O O . THR A 1 123 ? 29.309 40.245 38.581 1.00 6.96 133 THR A O 1
ATOM 812 N N . PRO A 1 124 ? 30.520 41.249 36.986 1.00 7.31 134 PRO A N 1
ATOM 813 C CA . PRO A 1 124 ? 31.779 40.850 37.638 1.00 7.94 134 PRO A CA 1
ATOM 814 C C . PRO A 1 124 ? 32.010 41.488 39.004 1.00 9.46 134 PRO A C 1
ATOM 815 O O . PRO A 1 124 ? 32.955 41.079 39.701 1.00 10.16 134 PRO A O 1
ATOM 819 N N . ALA A 1 125 ? 31.206 42.473 39.410 1.00 7.90 135 ALA A N 1
ATOM 820 C CA . ALA A 1 125 ? 31.281 43.002 40.765 1.00 7.02 135 ALA A CA 1
ATOM 821 C C . ALA A 1 125 ? 30.451 42.204 41.765 1.00 8.04 135 ALA A C 1
ATOM 822 O O . ALA A 1 125 ? 30.542 42.461 42.972 1.00 11.68 135 ALA A O 1
ATOM 824 N N . SER A 1 126 ? 29.633 41.266 41.294 1.00 6.79 136 SER A N 1
ATOM 825 C CA . SER A 1 126 ? 28.776 40.473 42.160 1.00 6.02 136 SER A CA 1
ATOM 826 C C . SER A 1 126 ? 29.561 39.381 42.875 1.00 6.22 136 SER A C 1
ATOM 827 O O . SER A 1 126 ? 30.636 38.958 42.437 1.00 7.45 136 SER A O 1
ATOM 830 N N . ALA A 1 127 ? 28.969 38.889 43.972 1.00 9.77 137 ALA A N 1
ATOM 831 C CA . ALA A 1 127 ? 29.591 37.835 44.769 1.00 8.92 137 ALA A CA 1
ATOM 832 C C . ALA A 1 127 ? 29.892 36.594 43.943 1.00 10.03 137 ALA A C 1
ATOM 833 O O . ALA A 1 127 ? 30.834 35.860 44.256 1.00 8.85 137 ALA A O 1
ATOM 835 N N . SER A 1 128 ? 29.121 36.350 42.885 1.00 6.06 138 SER A N 1
ATOM 836 C CA . SER A 1 128 ? 29.340 35.163 42.065 1.00 7.00 138 SER A CA 1
ATOM 837 C C . SER A 1 128 ? 30.580 35.257 41.187 1.00 6.74 138 SER A C 1
ATOM 838 O O . SER A 1 128 ? 30.913 34.265 40.529 1.00 7.71 138 SER A O 1
ATOM 841 N N . HIS A 1 129 ? 31.255 36.408 41.138 1.00 5.11 139 HIS A N 1
ATOM 842 C CA . HIS A 1 129 ? 32.431 36.538 40.286 1.00 6.26 139 HIS A CA 1
ATOM 843 C C . HIS A 1 129 ? 33.508 35.558 40.729 1.00 7.73 139 HIS A C 1
ATOM 844 O O . HIS A 1 129 ? 34.007 35.633 41.856 1.00 9.85 139 HIS A O 1
ATOM 851 N N . THR A 1 130 ? 33.883 34.656 39.824 1.00 6.24 140 THR A N 1
ATOM 852 C CA . THR A 1 130 ? 34.767 33.541 40.126 1.00 4.53 140 THR A CA 1
ATOM 853 C C . THR A 1 130 ? 35.866 33.507 39.080 1.00 5.31 140 THR A C 1
ATOM 854 O O . THR A 1 130 ? 35.590 33.682 37.893 1.00 6.47 140 THR A O 1
ATOM 858 N N . VAL A 1 131 ? 37.107 33.270 39.506 1.00 5.48 141 VAL A N 1
ATOM 859 C CA . VAL A 1 131 ? 38.216 33.203 38.561 1.00 4.55 141 VAL A CA 1
ATOM 860 C C . VAL A 1 131 ? 38.869 31.830 38.667 1.00 5.42 141 VAL A C 1
ATOM 861 O O . VAL A 1 131 ? 38.772 31.150 39.694 1.00 6.91 141 VAL A O 1
ATOM 865 N N . TYR A 1 132 ? 39.518 31.409 37.585 1.00 4.38 142 TYR A N 1
ATOM 866 C CA . TYR A 1 132 ? 40.025 30.043 37.521 1.00 4.62 142 TYR A CA 1
ATOM 867 C C . TYR A 1 132 ? 41.168 29.964 36.516 1.00 5.71 142 TYR A C 1
ATOM 868 O O . TYR A 1 132 ? 41.359 30.846 35.668 1.00 4.77 142 TYR A O 1
ATOM 877 N N . TYR A 1 133 ? 41.903 28.859 36.601 1.00 5.61 143 TYR A N 1
ATOM 878 C CA . TYR A 1 133 ? 42.857 28.509 35.551 1.00 5.47 143 TYR A CA 1
ATOM 879 C C . TYR A 1 133 ? 42.939 26.995 35.462 1.00 6.13 143 TYR A C 1
ATOM 880 O O . TYR A 1 133 ? 42.546 26.282 36.392 1.00 6.04 143 TYR A O 1
ATOM 889 N N . ALA A 1 134 ? 43.454 26.518 34.319 1.00 6.39 144 ALA A N 1
ATOM 890 C CA . ALA A 1 134 ? 43.545 25.088 34.038 1.00 7.20 144 ALA A CA 1
ATOM 891 C C . ALA A 1 134 ? 44.625 24.820 33.001 1.00 6.86 144 ALA A C 1
ATOM 892 O O . ALA A 1 134 ? 44.773 25.575 32.040 1.00 9.97 144 ALA A O 1
ATOM 894 N N . GLY A 1 135 ? 45.349 23.727 33.172 1.00 7.40 145 GLY A N 1
ATOM 895 C CA . GLY A 1 135 ? 46.322 23.374 32.156 1.00 8.66 145 GLY A CA 1
ATOM 896 C C . GLY A 1 135 ? 46.746 21.930 32.234 1.00 10.61 145 GLY A C 1
ATOM 897 O O . GLY A 1 135 ? 46.557 21.254 33.249 1.00 10.53 145 GLY A O 1
ATOM 898 N N . ASP A 1 136 ? 47.319 21.464 31.127 1.00 10.91 146 ASP A N 1
ATOM 899 C CA . ASP A 1 136 ? 47.848 20.112 31.013 1.00 11.68 146 ASP A CA 1
ATOM 900 C C . ASP A 1 136 ? 49.273 20.083 31.552 1.00 11.65 146 ASP A C 1
ATOM 901 O O . ASP A 1 136 ? 50.147 20.803 31.055 1.00 14.05 146 ASP A O 1
ATOM 906 N N . ASN A 1 137 ? 49.514 19.247 32.560 1.00 11.00 147 ASN A N 1
ATOM 907 C CA . ASN A 1 137 ? 50.819 19.188 33.203 1.00 16.31 147 ASN A CA 1
ATOM 908 C C . ASN A 1 137 ? 51.666 18.009 32.726 1.00 14.22 147 ASN A C 1
ATOM 909 O O . ASN A 1 137 ? 52.754 17.785 33.268 1.00 18.61 147 ASN A O 1
ATOM 914 N N . THR A 1 138 ? 51.202 17.268 31.710 1.00 12.38 148 THR A N 1
ATOM 915 C CA . THR A 1 138 ? 51.821 15.993 31.344 1.00 15.89 148 THR A CA 1
ATOM 916 C C . THR A 1 138 ? 53.324 16.110 31.133 1.00 18.28 148 THR A C 1
ATOM 917 O O . THR A 1 138 ? 54.083 15.226 31.542 1.00 18.67 148 THR A O 1
ATOM 921 N N . ASN A 1 139 ? 53.782 17.195 30.503 1.00 17.07 149 ASN A N 1
ATOM 922 C CA . ASN A 1 139 ? 55.196 17.309 30.163 1.00 16.19 149 ASN A CA 1
ATOM 923 C C . ASN A 1 139 ? 55.853 18.535 30.788 1.00 16.50 149 ASN A C 1
ATOM 924 O O . ASN A 1 139 ? 56.877 19.009 30.286 1.00 17.83 149 ASN A O 1
ATOM 929 N N . THR A 1 140 ? 55.305 19.038 31.890 1.00 12.10 150 THR A N 1
ATOM 930 C CA . THR A 1 140 ? 55.887 20.205 32.547 1.00 11.36 150 THR A CA 1
ATOM 931 C C . THR A 1 140 ? 57.256 19.873 33.129 1.00 12.95 150 THR A C 1
ATOM 932 O O . THR A 1 140 ? 57.425 18.859 33.811 1.00 16.13 150 THR A O 1
ATOM 936 N N . THR A 1 141 ? 58.235 20.733 32.866 1.00 11.70 151 THR A N 1
ATOM 937 C CA . THR A 1 141 ? 59.492 20.721 33.599 1.00 14.22 151 THR A CA 1
ATOM 938 C C . THR A 1 141 ? 59.793 22.153 34.000 1.00 13.19 151 THR A C 1
ATOM 939 O O . THR A 1 141 ? 59.502 23.085 33.250 1.00 14.67 151 THR A O 1
ATOM 943 N N . VAL A 1 142 ? 60.339 22.332 35.191 1.00 13.22 152 VAL A N 1
ATOM 944 C CA . VAL A 1 142 ? 60.649 23.663 35.700 1.00 12.73 152 VAL A CA 1
ATOM 945 C C . VAL A 1 142 ? 62.163 23.778 35.822 1.00 14.92 152 VAL A C 1
ATOM 946 O O . VAL A 1 142 ? 62.785 22.962 36.515 1.00 14.64 152 VAL A O 1
ATOM 950 N N . PRO A 1 143 ? 62.795 24.746 35.155 1.00 13.47 153 PRO A N 1
ATOM 951 C CA . PRO A 1 143 ? 64.233 24.948 35.345 1.00 14.92 153 PRO A CA 1
ATOM 952 C C . PRO A 1 143 ? 64.554 25.178 36.812 1.00 17.27 153 PRO A C 1
ATOM 953 O O . PRO A 1 143 ? 63.744 25.712 37.574 1.00 17.52 153 PRO A O 1
ATOM 957 N N . THR A 1 144 ? 65.744 24.743 37.211 1.00 19.02 154 THR A N 1
ATOM 958 C CA . THR A 1 144 ? 66.187 24.876 38.591 1.00 18.39 154 THR A CA 1
ATOM 959 C C . THR A 1 144 ? 67.135 26.046 38.787 1.00 17.82 154 THR A C 1
ATOM 960 O O . THR A 1 144 ? 67.575 26.292 39.915 1.00 19.17 154 THR A O 1
ATOM 964 N N . ALA A 1 145 ? 67.445 26.778 37.722 1.00 17.23 155 ALA A N 1
ATOM 965 C CA . ALA A 1 145 ? 68.398 27.872 37.802 1.00 17.43 155 ALA A CA 1
ATOM 966 C C . ALA A 1 145 ? 68.130 28.831 36.655 1.00 15.43 155 ALA A C 1
ATOM 967 O O . ALA A 1 145 ? 67.520 28.467 35.645 1.00 16.30 155 ALA A O 1
ATOM 969 N N . GLY A 1 146 ? 68.602 30.062 36.824 1.00 15.88 156 GLY A N 1
ATOM 970 C CA . GLY A 1 146 ? 68.435 31.080 35.808 1.00 15.73 156 GLY A CA 1
ATOM 971 C C . GLY A 1 146 ? 67.162 31.887 35.990 1.00 13.22 156 GLY A C 1
ATOM 972 O O . GLY A 1 146 ? 66.336 31.643 36.874 1.00 12.87 156 GLY A O 1
ATOM 973 N N . THR A 1 147 ? 67.003 32.875 35.112 1.00 10.70 157 THR A N 1
ATOM 974 C CA . THR A 1 147 ? 65.874 33.791 35.136 1.00 10.80 157 THR A CA 1
ATOM 975 C C . THR A 1 147 ? 65.218 33.812 33.765 1.00 11.34 157 THR A C 1
ATOM 976 O O . THR A 1 147 ? 65.902 33.750 32.742 1.00 14.45 157 THR A O 1
ATOM 980 N N . ALA A 1 148 ? 63.892 33.884 33.746 1.00 9.53 158 ALA A N 1
ATOM 981 C CA . ALA A 1 148 ? 63.152 34.046 32.502 1.00 9.01 158 ALA A CA 1
ATOM 982 C C . ALA A 1 148 ? 62.044 35.059 32.721 1.00 9.44 158 ALA A C 1
ATOM 983 O O . ALA A 1 148 ? 61.599 35.266 33.846 1.00 11.62 158 ALA A O 1
ATOM 985 N N . THR A 1 149 ? 61.611 35.710 31.651 1.00 8.41 159 THR A N 1
ATOM 986 C CA . THR A 1 149 ? 60.433 36.554 31.760 1.00 7.91 159 THR A CA 1
ATOM 987 C C . THR A 1 149 ? 59.291 35.961 30.949 1.00 8.68 159 THR A C 1
ATOM 988 O O . THR A 1 149 ? 59.492 35.131 30.056 1.00 9.10 159 THR A O 1
ATOM 992 N N . TYR A 1 150 ? 58.081 36.385 31.310 1.00 7.17 160 TYR A N 1
ATOM 993 C CA . TYR A 1 150 ? 56.838 35.949 30.690 1.00 6.92 160 TYR A CA 1
ATOM 994 C C . TYR A 1 150 ? 56.027 37.164 30.290 1.00 6.76 160 TYR A C 1
ATOM 995 O O . TYR A 1 150 ? 55.903 38.116 31.075 1.00 6.57 160 TYR A O 1
ATOM 1004 N N . THR A 1 151 ? 55.457 37.111 29.083 1.00 6.91 161 THR A N 1
ATOM 1005 C CA . THR A 1 151 ? 54.413 38.054 28.694 1.00 6.76 161 THR A CA 1
ATOM 1006 C C . THR A 1 151 ? 53.081 37.521 29.208 1.00 8.63 161 THR A C 1
ATOM 1007 O O . THR A 1 151 ? 52.698 36.390 28.886 1.00 6.91 161 THR A O 1
ATOM 1011 N N . VAL A 1 152 ? 52.388 38.313 30.023 1.00 5.92 162 VAL A N 1
ATOM 1012 C CA . VAL A 1 152 ? 51.238 37.835 30.782 1.00 5.48 162 VAL A CA 1
ATOM 1013 C C . VAL A 1 152 ? 50.017 38.679 30.445 1.00 6.42 162 VAL A C 1
ATOM 1014 O O . VAL A 1 152 ? 50.087 39.915 30.433 1.00 6.77 162 VAL A O 1
ATOM 1018 N N . ALA A 1 153 ? 48.900 38.006 30.190 1.00 5.95 163 ALA A N 1
ATOM 1019 C CA . ALA A 1 153 ? 47.597 38.624 30.016 1.00 5.45 163 ALA A CA 1
ATOM 1020 C C . ALA A 1 153 ? 46.724 38.304 31.221 1.00 5.79 163 ALA A C 1
ATOM 1021 O O . ALA A 1 153 ? 46.794 37.203 31.780 1.00 7.33 163 ALA A O 1
ATOM 1023 N N . GLY A 1 154 ? 45.900 39.261 31.606 1.00 5.28 164 GLY A N 1
ATOM 1024 C CA . GLY A 1 154 ? 44.967 39.066 32.704 1.00 6.03 164 GLY A CA 1
ATOM 1025 C C . GLY A 1 154 ? 43.550 39.382 32.279 1.00 5.58 164 GLY A C 1
ATOM 1026 O O . GLY A 1 154 ? 43.315 40.295 31.494 1.00 5.94 164 GLY A O 1
ATOM 1027 N N . ILE A 1 155 ? 42.610 38.613 32.820 1.00 5.55 165 ILE A N 1
ATOM 1028 C CA . ILE A 1 155 ? 41.179 38.813 32.624 1.00 5.24 165 ILE A CA 1
ATOM 1029 C C . ILE A 1 155 ? 40.582 39.271 33.948 1.00 5.15 165 ILE A C 1
ATOM 1030 O O . ILE A 1 155 ? 40.772 38.621 34.991 1.00 5.59 165 ILE A O 1
ATOM 1035 N N . ASN A 1 156 ? 39.887 40.415 33.903 1.00 4.92 166 ASN A N 1
ATOM 1036 C CA A ASN A 1 156 ? 39.263 41.022 35.080 0.94 4.56 166 ASN A CA 1
ATOM 1037 C CA B ASN A 1 156 ? 39.238 40.979 35.091 0.06 5.02 166 ASN A CA 1
ATOM 1038 C C . ASN A 1 156 ? 37.972 41.709 34.633 1.00 4.36 166 ASN A C 1
ATOM 1039 O O . ASN A 1 156 ? 37.979 42.906 34.342 1.00 6.48 166 ASN A O 1
ATOM 1048 N N . GLY A 1 157 ? 36.879 40.951 34.579 1.00 7.46 167 GLY A N 1
ATOM 1049 C CA . GLY A 1 157 ? 35.567 41.513 34.304 1.00 5.78 167 GLY A CA 1
ATOM 1050 C C . GLY A 1 157 ? 35.336 41.999 32.893 1.00 8.94 167 GLY A C 1
ATOM 1051 O O . GLY A 1 157 ? 34.478 42.862 32.677 1.00 10.21 167 GLY A O 1
ATOM 1052 N N . SER A 1 158 ? 36.066 41.460 31.921 1.00 6.07 168 SER A N 1
ATOM 1053 C CA . SER A 1 158 ? 35.901 41.878 30.540 1.00 6.97 168 SER A CA 1
ATOM 1054 C C . SER A 1 158 ? 36.488 40.815 29.629 1.00 9.41 168 SER A C 1
ATOM 1055 O O . SER A 1 158 ? 37.507 40.207 29.960 1.00 9.82 168 SER A O 1
ATOM 1058 N N . GLY A 1 159 ? 35.857 40.614 28.479 1.00 10.39 169 GLY A N 1
ATOM 1059 C CA . GLY A 1 159 ? 36.486 39.867 27.417 1.00 11.80 169 GLY A CA 1
ATOM 1060 C C . GLY A 1 159 ? 37.047 40.744 26.327 1.00 16.09 169 GLY A C 1
ATOM 1061 O O . GLY A 1 159 ? 37.634 40.227 25.371 1.00 19.62 169 GLY A O 1
ATOM 1062 N N A SER A 1 160 ? 36.876 42.062 26.429 0.51 10.68 170 SER A N 1
ATOM 1063 N N B SER A 1 160 ? 36.901 42.064 26.449 0.49 10.72 170 SER A N 1
ATOM 1064 C CA A SER A 1 160 ? 37.374 42.994 25.425 0.51 11.88 170 SER A CA 1
ATOM 1065 C CA B SER A 1 160 ? 37.342 43.010 25.434 0.49 11.87 170 SER A CA 1
ATOM 1066 C C A SER A 1 160 ? 38.638 43.719 25.860 0.51 11.88 170 SER A C 1
ATOM 1067 C C B SER A 1 160 ? 38.553 43.830 25.843 0.49 12.12 170 SER A C 1
ATOM 1068 O O A SER A 1 160 ? 39.509 43.984 25.026 0.51 14.38 170 SER A O 1
ATOM 1069 O O B SER A 1 160 ? 39.295 44.282 24.968 0.49 12.14 170 SER A O 1
ATOM 1074 N N . ASN A 1 161 ? 38.751 44.047 27.142 1.00 8.67 171 ASN A N 1
ATOM 1075 C CA . ASN A 1 161 ? 39.850 44.839 27.677 1.00 8.50 171 ASN A CA 1
ATOM 1076 C C . ASN A 1 161 ? 40.628 43.940 28.618 1.00 8.63 171 ASN A C 1
ATOM 1077 O O . ASN A 1 161 ? 40.073 43.469 29.613 1.00 11.07 171 ASN A O 1
ATOM 1082 N N . LEU A 1 162 ? 41.894 43.701 28.307 1.00 7.45 172 LEU A N 1
ATOM 1083 C CA . LEU A 1 162 ? 42.725 42.823 29.118 1.00 7.01 172 LEU A CA 1
ATOM 1084 C C . LEU A 1 162 ? 43.700 43.632 29.961 1.00 7.44 172 LEU A C 1
ATOM 1085 O O . LEU A 1 162 ? 43.981 44.806 29.685 1.00 11.78 172 LEU A O 1
ATOM 1090 N N . LEU A 1 163 ? 44.212 42.982 31.007 1.00 5.89 173 LEU A N 1
ATOM 1091 C CA . LEU A 1 163 ? 45.420 43.417 31.688 1.00 6.37 173 LEU A CA 1
ATOM 1092 C C . LEU A 1 163 ? 46.628 42.834 30.974 1.00 7.80 173 LEU A C 1
ATOM 1093 O O . LEU A 1 163 ? 46.548 41.764 30.373 1.00 7.90 173 LEU A O 1
ATOM 1098 N N . SER A 1 164 ? 47.759 43.530 31.062 1.00 5.78 174 SER A N 1
ATOM 1099 C CA . SER A 1 164 ? 48.970 43.072 30.384 1.00 6.54 174 SER A CA 1
ATOM 1100 C C . SER A 1 164 ? 50.182 43.427 31.224 1.00 6.69 174 SER A C 1
ATOM 1101 O O . SER A 1 164 ? 50.226 44.494 31.849 1.00 6.10 174 SER A O 1
ATOM 1104 N N . GLY A 1 165 ? 51.169 42.542 31.219 1.00 7.00 175 GLY A N 1
ATOM 1105 C CA . GLY A 1 165 ? 52.393 42.859 31.930 1.00 6.19 175 GLY A CA 1
ATOM 1106 C C . GLY A 1 165 ? 53.435 41.786 31.726 1.00 8.10 175 GLY A C 1
ATOM 1107 O O . GLY A 1 165 ? 53.257 40.849 30.947 1.00 10.06 175 GLY A O 1
ATOM 1108 N N . THR A 1 166 ? 54.554 41.957 32.418 1.00 8.57 176 THR A N 1
ATOM 1109 C CA . THR A 1 166 ? 55.672 41.028 32.340 1.00 7.43 176 THR A CA 1
ATOM 1110 C C . THR A 1 166 ? 55.948 40.487 33.733 1.00 7.76 176 THR A C 1
ATOM 1111 O O . THR A 1 166 ? 56.110 41.263 34.681 1.00 9.93 176 THR A O 1
ATOM 1115 N N . PHE A 1 167 ? 56.003 39.162 33.861 1.00 6.26 177 PHE A N 1
ATOM 1116 C CA . PHE A 1 167 ? 56.418 38.529 35.110 1.00 7.49 177 PHE A CA 1
ATOM 1117 C C . PHE A 1 167 ? 57.835 37.997 34.946 1.00 9.33 177 PHE A C 1
ATOM 1118 O O . PHE A 1 167 ? 58.209 37.521 33.875 1.00 9.86 177 PHE A O 1
ATOM 1126 N N . THR A 1 168 ? 58.626 38.095 36.005 1.00 7.06 178 THR A N 1
ATOM 1127 C CA . THR A 1 168 ? 59.995 37.597 36.035 1.00 7.41 178 THR A CA 1
ATOM 1128 C C . THR A 1 168 ? 60.058 36.403 36.973 1.00 7.75 178 THR A C 1
ATOM 1129 O O . THR A 1 168 ? 59.735 36.529 38.158 1.00 9.36 178 THR A O 1
ATOM 1133 N N . ALA A 1 169 ? 60.487 35.261 36.446 1.00 7.20 179 ALA A N 1
ATOM 1134 C CA . ALA A 1 169 ? 60.678 34.051 37.230 1.00 7.23 179 ALA A CA 1
ATOM 1135 C C . ALA A 1 169 ? 62.166 33.865 37.471 1.00 8.95 179 ALA A C 1
ATOM 1136 O O . ALA A 1 169 ? 62.945 33.718 36.520 1.00 9.07 179 ALA A O 1
ATOM 1138 N N . ASN A 1 170 ? 62.566 33.903 38.733 1.00 10.79 180 ASN A N 1
ATOM 1139 C CA . ASN A 1 170 ? 63.914 33.531 39.129 1.00 11.76 180 ASN A CA 1
ATOM 1140 C C . ASN A 1 170 ? 63.816 32.093 39.616 1.00 12.11 180 ASN A C 1
ATOM 1141 O O . ASN A 1 170 ? 63.338 31.829 40.727 1.00 10.80 180 ASN A O 1
ATOM 1146 N N . TYR A 1 171 ? 64.241 31.163 38.750 1.00 10.35 181 TYR A N 1
ATOM 1147 C CA . TYR A 1 171 ? 64.058 29.742 39.023 1.00 9.43 181 TYR A CA 1
ATOM 1148 C C . TYR A 1 171 ? 64.966 29.251 40.139 1.00 12.98 181 TYR A C 1
ATOM 1149 O O . TYR A 1 171 ? 64.612 28.299 40.840 1.00 12.91 181 TYR A O 1
ATOM 1158 N N . GLY A 1 172 ? 66.141 29.858 40.304 1.00 12.73 182 GLY A N 1
ATOM 1159 C CA . GLY A 1 172 ? 67.053 29.447 41.353 1.00 13.68 182 GLY A CA 1
ATOM 1160 C C . GLY A 1 172 ? 66.600 29.947 42.707 1.00 11.34 182 GLY A C 1
ATOM 1161 O O . GLY A 1 172 ? 66.757 29.257 43.722 1.00 13.79 182 GLY A O 1
ATOM 1162 N N . ALA A 1 173 ? 66.031 31.153 42.720 1.00 12.31 183 ALA A N 1
ATOM 1163 C CA . ALA A 1 173 ? 65.507 31.733 43.947 1.00 12.90 183 ALA A CA 1
ATOM 1164 C C . ALA A 1 173 ? 64.106 31.249 44.256 1.00 14.17 183 ALA A C 1
ATOM 1165 O O . ALA A 1 173 ? 63.675 31.334 45.411 1.00 15.56 183 ALA A O 1
ATOM 1167 N N . GLY A 1 174 ? 63.393 30.749 43.256 1.00 9.72 184 GLY A N 1
ATOM 1168 C CA . GLY A 1 174 ? 62.002 30.382 43.463 1.00 9.18 184 GLY A CA 1
ATOM 1169 C C . GLY A 1 174 ? 61.092 31.575 43.654 1.00 12.46 184 GLY A C 1
ATOM 1170 O O . GLY A 1 174 ? 60.228 31.556 44.543 1.00 9.37 184 GLY A O 1
ATOM 1171 N N . THR A 1 175 ? 61.280 32.628 42.863 1.00 9.60 185 THR A N 1
ATOM 1172 C CA . THR A 1 175 ? 60.441 33.816 42.984 1.00 8.77 185 THR A CA 1
ATOM 1173 C C . THR A 1 175 ? 59.781 34.157 41.654 1.00 9.16 185 THR A C 1
ATOM 1174 O O . THR A 1 175 ? 60.354 33.947 40.581 1.00 10.71 185 THR A O 1
ATOM 1178 N N . LEU A 1 176 ? 58.563 34.679 41.744 1.00 7.21 186 LEU A N 1
ATOM 1179 C CA . LEU A 1 176 ? 57.837 35.208 40.597 1.00 6.68 186 LEU A CA 1
ATOM 1180 C C . LEU A 1 176 ? 57.419 36.626 40.945 1.00 7.84 186 LEU A C 1
ATOM 1181 O O . LEU A 1 176 ? 56.714 36.837 41.938 1.00 8.81 186 LEU A O 1
ATOM 1186 N N . GLU A 1 177 ? 57.856 37.589 40.140 1.00 6.83 187 GLU A N 1
ATOM 1187 C CA . GLU A 1 177 ? 57.635 38.998 40.428 1.00 8.02 187 GLU A CA 1
ATOM 1188 C C . GLU A 1 177 ? 57.003 39.667 39.222 1.00 10.16 187 GLU A C 1
ATOM 1189 O O . GLU A 1 177 ? 57.194 39.226 38.092 1.00 9.49 187 GLU A O 1
ATOM 1195 N N . GLY A 1 178 ? 56.263 40.745 39.463 1.00 8.00 188 GLY A N 1
ATOM 1196 C CA . GLY A 1 178 ? 55.787 41.537 38.350 1.00 8.17 188 GLY A CA 1
ATOM 1197 C C . GLY A 1 178 ? 54.410 42.124 38.543 1.00 7.61 188 GLY A C 1
ATOM 1198 O O . GLY A 1 178 ? 53.745 41.897 39.564 1.00 8.38 188 GLY A O 1
ATOM 1199 N N . THR A 1 179 ? 53.967 42.888 37.544 1.00 6.86 189 THR A N 1
ATOM 1200 C CA A THR A 1 179 ? 52.727 43.645 37.629 0.72 8.10 189 THR A CA 1
ATOM 1201 C CA B THR A 1 179 ? 52.721 43.631 37.638 0.28 8.11 189 THR A CA 1
ATOM 1202 C C . THR A 1 179 ? 51.979 43.569 36.308 1.00 8.30 189 THR A C 1
ATOM 1203 O O . THR A 1 179 ? 52.589 43.632 35.236 1.00 11.61 189 THR A O 1
ATOM 1210 N N . LEU A 1 180 ? 50.665 43.423 36.395 1.00 5.99 190 LEU A N 1
ATOM 1211 C CA . LEU A 1 180 ? 49.760 43.503 35.258 1.00 6.72 190 LEU A CA 1
ATOM 1212 C C . LEU A 1 180 ? 49.026 44.831 35.321 1.00 6.91 190 LEU A C 1
ATOM 1213 O O . LEU A 1 180 ? 48.569 45.238 36.387 1.00 8.11 190 LEU A O 1
ATOM 1218 N N . THR A 1 181 ? 48.885 45.499 34.182 1.00 5.27 191 THR A N 1
ATOM 1219 C CA . THR A 1 181 ? 48.227 46.797 34.138 1.00 5.39 191 THR A CA 1
ATOM 1220 C C . THR A 1 181 ? 47.315 46.894 32.923 1.00 8.54 191 THR A C 1
ATOM 1221 O O . THR A 1 181 ? 47.566 46.280 31.880 1.00 5.70 191 THR A O 1
ATOM 1225 N N . GLY A 1 182 ? 46.302 47.739 33.041 1.00 7.57 192 GLY A N 1
ATOM 1226 C CA . GLY A 1 182 ? 45.433 48.007 31.909 1.00 9.31 192 GLY A CA 1
ATOM 1227 C C . GLY A 1 182 ? 44.509 49.148 32.255 1.00 8.08 192 GLY A C 1
ATOM 1228 O O . GLY A 1 182 ? 44.389 49.543 33.418 1.00 8.58 192 GLY A O 1
ATOM 1229 N N . THR A 1 183 ? 43.846 49.673 31.225 1.00 7.10 193 THR A N 1
ATOM 1230 C CA . THR A 1 183 ? 43.054 50.890 31.368 1.00 8.72 193 THR A CA 1
ATOM 1231 C C . THR A 1 183 ? 41.554 50.660 31.272 1.00 11.80 193 THR A C 1
ATOM 1232 O O . THR A 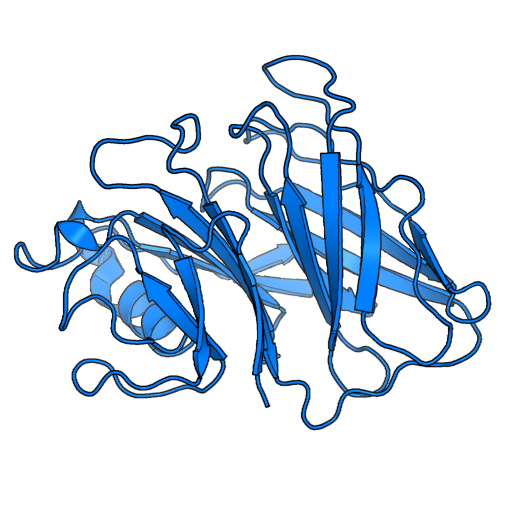1 183 ? 40.789 51.614 31.453 1.00 12.10 193 THR A O 1
ATOM 1236 N N . GLY A 1 184 ? 41.112 49.437 30.992 1.00 8.52 194 GLY A N 1
ATOM 1237 C CA . GLY A 1 184 ? 39.715 49.204 30.684 1.00 8.28 194 GLY A CA 1
ATOM 1238 C C . GLY A 1 184 ? 39.004 48.231 31.599 1.00 6.36 194 GLY A C 1
ATOM 1239 O O . GLY A 1 184 ? 37.988 47.649 31.212 1.00 7.88 194 GLY A O 1
ATOM 1240 N N . THR A 1 185 ? 39.521 48.053 32.810 1.00 7.39 195 THR A N 1
ATOM 1241 C CA . THR A 1 185 ? 38.977 47.088 33.756 1.00 6.23 195 THR A CA 1
ATOM 1242 C C . THR A 1 185 ? 38.924 47.710 35.145 1.00 6.82 195 THR A C 1
ATOM 1243 O O . THR A 1 185 ? 39.488 48.784 35.393 1.00 9.58 195 THR A O 1
ATOM 1247 N N . AL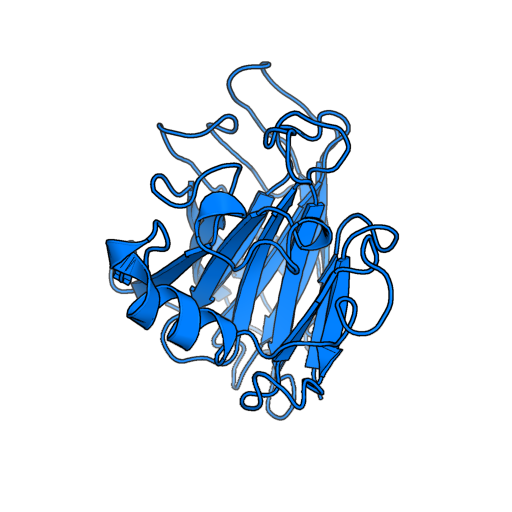A A 1 186 ? 38.238 47.023 36.064 1.00 6.95 196 ALA A N 1
ATOM 1248 C CA . ALA A 1 186 ? 38.169 47.519 37.438 1.00 6.28 196 ALA A CA 1
ATOM 1249 C C . ALA A 1 186 ? 39.560 47.632 38.029 1.00 7.60 196 ALA A C 1
ATOM 1250 O O . ALA A 1 186 ? 39.904 48.643 38.651 1.00 7.31 196 ALA A O 1
ATOM 1252 N N . VAL A 1 187 ? 40.383 46.607 37.823 1.00 5.81 197 VAL A N 1
ATOM 1253 C CA . VAL A 1 187 ? 41.787 46.641 38.212 1.00 5.64 197 VAL A CA 1
ATOM 1254 C C . VAL A 1 187 ? 42.545 47.500 37.214 1.00 5.68 197 VAL A C 1
ATOM 1255 O O . VAL A 1 187 ? 42.438 47.296 35.999 1.00 7.61 197 VAL A O 1
ATOM 1259 N N . SER A 1 188 ? 43.305 48.469 37.718 1.00 5.53 198 SER A N 1
ATOM 1260 C CA . SER A 1 188 ? 44.253 49.196 36.890 1.00 5.55 198 SER A CA 1
ATOM 1261 C C . SER A 1 188 ? 45.659 48.649 37.025 1.00 7.29 198 SER A C 1
ATOM 1262 O O . SER A 1 188 ? 46.460 48.786 36.091 1.00 5.64 198 SER A O 1
ATOM 1265 N N . SER A 1 189 ? 45.958 48.019 38.159 1.00 6.55 199 SER A N 1
ATOM 1266 C CA . SER A 1 189 ? 47.294 47.484 38.380 1.00 6.76 199 SER A CA 1
ATOM 1267 C C . SER A 1 189 ? 47.195 46.355 39.389 1.00 6.54 199 SER A C 1
ATOM 1268 O O . SER A 1 189 ? 46.468 46.467 40.368 1.00 7.83 199 SER A O 1
ATOM 1271 N N A LEU A 1 190 ? 47.938 45.278 39.145 0.52 7.11 200 LEU A N 1
ATOM 1272 N N B LEU A 1 190 ? 47.886 45.253 39.109 0.48 6.53 200 LEU A N 1
ATOM 1273 C CA A LEU A 1 190 ? 47.923 44.092 40.000 0.52 6.58 200 LEU A CA 1
ATOM 1274 C CA B LEU A 1 190 ? 47.933 44.108 40.011 0.48 6.73 200 LEU A CA 1
ATOM 1275 C C A LEU A 1 190 ? 49.363 43.626 40.151 0.52 8.39 200 LEU A C 1
ATOM 1276 C C B LEU A 1 190 ? 49.386 43.691 40.142 0.48 8.66 200 LEU A C 1
ATOM 1277 O O A LEU A 1 190 ? 49.974 43.211 39.166 0.52 8.69 200 LEU A O 1
ATOM 1278 O O B LEU A 1 190 ? 50.025 43.368 39.142 0.48 7.48 200 LEU A O 1
ATOM 1287 N N . SER A 1 191 ? 49.914 43.712 41.361 1.00 7.76 201 SER A N 1
ATOM 1288 C CA . SER A 1 191 ? 51.312 43.383 41.609 1.00 8.25 201 SER A CA 1
ATOM 1289 C C . SER A 1 191 ? 51.414 42.142 42.474 1.00 8.40 201 SER A C 1
ATOM 1290 O O . SER A 1 191 ? 50.756 42.055 43.521 1.00 10.13 201 SER A O 1
ATOM 1293 N N . LEU A 1 192 ? 52.251 41.200 42.040 1.00 9.01 202 LEU A N 1
ATOM 1294 C CA . LEU A 1 192 ? 52.594 40.057 42.876 1.00 8.42 202 LEU A CA 1
ATOM 1295 C C . LEU A 1 192 ? 53.419 40.513 44.073 1.00 8.35 202 LEU A C 1
ATOM 1296 O O . LEU A 1 192 ? 54.265 41.401 43.958 1.00 10.19 202 LEU A O 1
ATOM 1301 N N . ASP A 1 193 ? 53.193 39.879 45.228 1.00 8.18 203 ASP A N 1
ATOM 1302 C CA . ASP A 1 193 ? 53.869 40.229 46.473 1.00 11.99 203 ASP A CA 1
ATOM 1303 C C . ASP A 1 193 ? 54.278 38.929 47.158 1.00 13.59 203 ASP A C 1
ATOM 1304 O O . ASP A 1 193 ? 53.428 38.205 47.685 1.00 10.99 203 ASP A O 1
ATOM 1309 N N . GLY A 1 194 ? 55.571 38.617 47.148 1.00 10.22 204 GLY A N 1
ATOM 1310 C CA . GLY A 1 194 ? 56.022 37.424 47.832 1.00 10.45 204 GLY A CA 1
ATOM 1311 C C . GLY A 1 194 ? 55.610 36.124 47.187 1.00 9.85 204 GLY A C 1
ATOM 1312 O O . GLY A 1 194 ? 55.575 35.091 47.866 1.00 11.35 204 GLY A O 1
ATOM 1313 N N . VAL A 1 195 ? 55.318 36.137 45.887 1.00 8.97 205 VAL A N 1
ATOM 1314 C CA . VAL A 1 195 ? 54.911 34.911 45.212 1.00 8.45 205 VAL A CA 1
ATOM 1315 C C . VAL A 1 195 ? 56.136 34.038 45.002 1.00 10.61 205 VAL A C 1
ATOM 1316 O O . VAL A 1 195 ? 57.168 34.491 44.482 1.00 10.07 205 VAL A O 1
ATOM 1320 N N . ALA A 1 196 ? 56.036 32.784 45.424 1.00 9.01 206 ALA A N 1
ATOM 1321 C CA . ALA A 1 196 ? 57.215 31.951 45.556 1.00 9.32 206 ALA A CA 1
ATOM 1322 C C . ALA A 1 196 ? 56.872 30.510 45.226 1.00 9.51 206 ALA A C 1
ATOM 1323 O O . ALA A 1 196 ? 55.717 30.078 45.319 1.00 9.79 206 ALA A O 1
ATOM 1325 N N . PHE A 1 197 ? 57.910 29.762 44.858 1.00 9.54 207 PHE A N 1
ATOM 1326 C CA . PHE A 1 197 ? 57.785 28.344 44.559 1.00 10.15 207 PHE A CA 1
ATOM 1327 C C . PHE A 1 197 ? 59.081 27.661 44.962 1.00 10.40 207 PHE A C 1
ATOM 1328 O O . PHE A 1 197 ? 60.146 28.281 44.981 1.00 13.03 207 PHE A O 1
ATOM 1336 N N . ASN A 1 198 ? 58.973 26.392 45.322 1.00 11.18 208 ASN A N 1
ATOM 1337 C CA . ASN A 1 198 ? 60.154 25.585 45.582 1.00 12.11 208 ASN A CA 1
ATOM 1338 C C . ASN A 1 198 ? 60.887 25.410 44.258 1.00 13.86 208 ASN A C 1
ATOM 1339 O O . ASN A 1 198 ? 60.270 24.965 43.280 1.00 14.70 208 ASN A O 1
ATOM 1344 N N . PRO A 1 199 ? 62.163 25.787 44.156 1.00 14.47 209 PRO A N 1
ATOM 1345 C CA . PRO A 1 199 ? 62.873 25.624 42.884 1.00 13.83 209 PRO A CA 1
ATOM 1346 C C . PRO A 1 199 ? 62.750 24.199 42.364 1.00 14.79 209 PRO A C 1
ATOM 1347 O O . PRO A 1 199 ? 62.847 23.231 43.120 1.00 16.29 209 PRO A O 1
ATOM 1351 N N . GLY A 1 200 ? 62.477 24.082 41.067 1.00 14.85 210 GLY A N 1
ATOM 1352 C CA . GLY A 1 200 ? 62.272 22.799 40.437 1.00 16.13 210 GLY A CA 1
ATOM 1353 C C . GLY A 1 200 ? 60.855 22.276 40.496 1.00 17.88 210 GLY A C 1
ATOM 1354 O O . GLY A 1 200 ? 60.595 21.190 39.963 1.00 19.17 210 GLY A O 1
ATOM 1355 N N . THR A 1 201 ? 59.934 22.997 41.134 1.00 15.03 211 THR A N 1
ATOM 1356 C CA . THR A 1 201 ? 58.537 22.592 41.202 1.00 14.07 211 THR A CA 1
ATOM 1357 C C . THR A 1 201 ? 57.665 23.672 40.566 1.00 13.02 211 THR A C 1
ATOM 1358 O O . THR A 1 201 ? 58.052 24.839 40.462 1.00 14.33 211 THR A O 1
ATOM 1362 N N . ALA A 1 202 ? 56.466 23.272 40.146 1.00 10.08 212 ALA A N 1
ATOM 1363 C CA . ALA A 1 202 ? 55.624 24.134 39.323 1.00 8.61 212 ALA A CA 1
ATOM 1364 C C . ALA A 1 202 ? 54.703 25.072 40.107 1.00 9.56 212 ALA A C 1
ATOM 1365 O O . ALA A 1 202 ? 54.364 26.152 39.594 1.00 9.38 212 ALA A O 1
ATOM 1367 N N . ALA A 1 203 ? 54.270 24.706 41.314 1.00 9.93 213 ALA A N 1
ATOM 1368 C CA . ALA A 1 203 ? 53.213 25.457 41.988 1.00 7.85 213 ALA A CA 1
ATOM 1369 C C . ALA A 1 203 ? 53.772 26.677 42.706 1.00 9.19 213 ALA A C 1
ATOM 1370 O O . ALA A 1 203 ? 54.731 26.567 43.474 1.00 13.58 213 ALA A O 1
ATOM 1372 N N . PHE A 1 204 ? 53.163 27.841 42.476 1.00 6.44 214 PHE A N 1
ATOM 1373 C CA . PHE A 1 204 ? 53.554 29.035 43.206 1.00 6.33 214 PHE A CA 1
ATOM 1374 C C . PHE A 1 204 ? 52.357 29.650 43.921 1.00 8.16 214 PHE A C 1
ATOM 1375 O O . PHE A 1 204 ? 51.196 29.455 43.532 1.00 8.55 214 PHE A O 1
ATOM 1383 N N . ALA A 1 205 ? 52.658 30.392 44.987 1.00 8.36 215 ALA A N 1
ATOM 1384 C CA . ALA A 1 205 ? 51.623 31.048 45.769 1.00 7.39 215 ALA A CA 1
ATOM 1385 C C . ALA A 1 205 ? 52.222 32.255 46.465 1.00 10.02 215 ALA A C 1
ATOM 1386 O O . ALA A 1 205 ? 53.422 32.305 46.753 1.00 9.17 215 ALA A O 1
ATOM 1388 N N . GLY A 1 206 ? 51.361 33.213 46.763 1.00 7.70 216 GLY A N 1
ATOM 1389 C CA . GLY A 1 206 ? 51.821 34.395 47.469 1.00 8.22 216 GLY A CA 1
ATOM 1390 C C . GLY A 1 206 ? 50.687 35.369 47.662 1.00 9.15 216 GLY A C 1
ATOM 1391 O O . GLY A 1 206 ? 49.519 34.979 47.663 1.00 7.26 216 GLY A O 1
ATOM 1392 N N . LEU A 1 207 ? 51.033 36.645 47.826 1.00 8.46 217 LEU A N 1
ATOM 1393 C CA . LEU A 1 207 ? 50.066 37.710 48.021 1.00 8.19 217 LEU A CA 1
ATOM 1394 C C . LEU A 1 207 ? 50.024 38.607 46.784 1.00 7.55 217 LEU A C 1
ATOM 1395 O O . LEU A 1 207 ? 50.783 38.434 45.824 1.00 9.05 217 LEU A O 1
ATOM 1400 N N . ALA A 1 208 ? 49.112 39.575 46.804 1.00 8.10 218 ALA A N 1
ATOM 1401 C CA . ALA A 1 208 ? 49.033 40.533 45.712 1.00 8.47 218 ALA A CA 1
ATOM 1402 C C . ALA A 1 208 ? 48.378 41.803 46.214 1.00 7.97 218 ALA A C 1
ATOM 1403 O O . ALA A 1 208 ? 47.609 41.794 47.184 1.00 8.94 218 ALA A O 1
ATOM 1405 N N . THR A 1 209 ? 48.713 42.894 45.545 1.00 8.27 219 THR A N 1
ATOM 1406 C CA . THR A 1 209 ? 48.080 44.178 45.782 1.00 8.36 219 THR A CA 1
ATOM 1407 C C . THR A 1 209 ? 47.511 44.671 44.468 1.00 9.98 219 THR A C 1
ATOM 1408 O O . THR A 1 209 ? 48.069 44.419 43.401 1.00 10.33 219 THR A O 1
ATOM 1412 N N . ALA A 1 210 ? 46.397 45.374 44.543 1.00 8.73 220 ALA A N 1
ATOM 1413 C CA . ALA A 1 210 ? 45.778 45.904 43.349 1.00 7.07 220 ALA A CA 1
ATOM 1414 C C . ALA A 1 210 ? 45.431 47.364 43.566 1.00 9.51 220 ALA A C 1
ATOM 1415 O O . ALA A 1 210 ? 45.179 47.809 44.690 1.00 11.12 220 ALA A O 1
ATOM 1417 N N . ASN A 1 211 ? 45.449 48.102 42.467 1.00 7.13 221 ASN A N 1
ATOM 1418 C CA . ASN A 1 211 ? 44.853 49.419 42.384 1.00 6.40 221 ASN A CA 1
ATOM 1419 C C . ASN A 1 211 ? 43.786 49.359 41.303 1.00 7.27 221 ASN A C 1
ATOM 1420 O O . ASN A 1 211 ? 43.820 48.488 40.419 1.00 7.53 221 ASN A O 1
ATOM 1425 N N . GLY A 1 212 ? 42.855 50.305 41.381 1.00 6.74 222 GLY A N 1
ATOM 1426 C CA . GLY A 1 212 ? 41.801 50.385 40.385 1.00 7.13 222 GLY A CA 1
ATOM 1427 C C . GLY A 1 212 ? 40.668 51.275 40.843 1.00 7.72 222 GLY A C 1
ATOM 1428 O O . GLY A 1 212 ? 40.867 52.220 41.617 1.00 10.12 222 GLY A O 1
ATOM 1429 N N . THR A 1 213 ? 39.470 50.961 40.351 1.00 8.49 223 THR A N 1
ATOM 1430 C CA . THR A 1 213 ? 38.334 51.861 40.524 1.00 10.17 223 THR A CA 1
ATOM 1431 C C . THR A 1 213 ? 37.864 51.961 41.971 1.00 11.76 223 THR A C 1
ATOM 1432 O O . THR A 1 213 ? 37.145 52.913 42.312 1.00 12.51 223 THR A O 1
ATOM 1436 N N . ALA A 1 214 ? 38.234 51.003 42.818 1.00 7.73 224 ALA A N 1
ATOM 1437 C CA . ALA A 1 214 ? 37.941 51.046 44.241 1.00 8.33 224 ALA A CA 1
ATOM 1438 C C . ALA A 1 214 ? 39.151 51.458 45.067 1.00 9.38 224 ALA A C 1
ATOM 1439 O O . ALA A 1 214 ? 39.115 51.350 46.296 1.00 12.12 224 ALA A O 1
ATOM 1441 N N . GLY A 1 215 ? 40.216 51.912 44.423 1.00 9.07 225 GLY A N 1
ATOM 1442 C CA . GLY A 1 215 ? 41.420 52.285 45.128 1.00 9.43 225 GLY A CA 1
ATOM 1443 C C . GLY A 1 215 ? 42.292 51.081 45.439 1.00 8.80 225 GLY A C 1
ATOM 1444 O O . GLY A 1 215 ? 42.066 49.967 44.959 1.00 8.84 225 GLY A O 1
ATOM 1445 N N . ILE A 1 216 ? 43.316 51.323 46.262 1.00 8.62 226 ILE A N 1
ATOM 1446 C CA . ILE A 1 216 ? 44.271 50.277 46.606 1.00 8.66 226 ILE A CA 1
ATOM 1447 C C . ILE A 1 216 ? 43.599 49.205 47.457 1.00 10.14 226 ILE A C 1
ATOM 1448 O O . ILE A 1 216 ? 42.786 49.501 48.344 1.00 11.93 226 ILE A O 1
ATOM 1453 N N . ASP A 1 217 ? 43.936 47.945 47.176 1.00 9.80 227 ASP A N 1
ATOM 1454 C CA . ASP A 1 217 ? 43.429 46.789 47.916 1.00 7.83 227 ASP A CA 1
ATOM 1455 C C . ASP A 1 217 ? 44.616 45.867 48.161 1.00 8.42 227 ASP A C 1
ATOM 1456 O O . ASP A 1 217 ? 45.192 45.329 47.209 1.00 9.26 227 ASP A O 1
ATOM 1461 N N . ASN A 1 218 ? 44.993 45.700 49.429 1.00 8.59 228 ASN A N 1
ATOM 1462 C CA . ASN A 1 218 ? 46.139 44.884 49.809 1.00 8.52 228 ASN A CA 1
ATOM 1463 C C . ASN A 1 218 ? 45.752 43.466 50.208 1.00 9.25 228 ASN A C 1
ATOM 1464 O O . ASN A 1 218 ? 46.576 42.755 50.794 1.00 11.09 228 ASN A O 1
ATOM 1469 N N . SER A 1 219 ? 44.533 43.033 49.891 1.00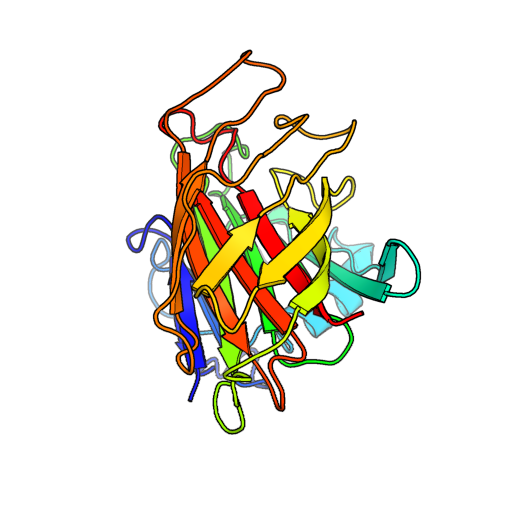 8.53 229 SER A N 1
ATOM 1470 C CA . SER A 1 219 ? 44.006 41.754 50.358 1.00 7.54 229 SER A CA 1
ATOM 1471 C C . SER A 1 219 ? 44.254 40.602 49.391 1.00 9.47 229 SER A C 1
ATOM 1472 O O . SER A 1 219 ? 43.720 39.507 49.614 1.00 11.58 229 SER A O 1
ATOM 1475 N N . GLY A 1 220 ? 45.060 40.797 48.347 1.00 8.72 230 GLY A N 1
ATOM 1476 C CA . GLY A 1 220 ? 45.157 39.783 47.308 1.00 9.35 230 GLY A CA 1
ATOM 1477 C C . GLY A 1 220 ? 45.921 38.547 47.755 1.00 8.48 230 GLY A C 1
ATOM 1478 O O . GLY A 1 220 ? 46.930 38.630 48.457 1.00 8.75 230 GLY A O 1
ATOM 1479 N N . VAL A 1 221 ? 45.443 37.387 47.310 1.00 6.65 231 VAL A N 1
ATOM 1480 C CA . VAL A 1 221 ? 46.185 36.135 47.430 1.00 6.81 231 VAL A CA 1
ATOM 1481 C C . VAL A 1 221 ? 46.263 35.509 46.049 1.00 6.85 231 VAL A C 1
ATOM 1482 O O . VAL A 1 221 ? 45.308 35.578 45.262 1.00 9.11 231 VAL A O 1
ATOM 1486 N N . VAL A 1 222 ? 47.403 34.897 45.758 1.00 6.14 232 VAL A N 1
ATOM 1487 C CA . VAL A 1 222 ? 47.741 34.407 44.435 1.00 6.17 232 VAL A CA 1
ATOM 1488 C C . VAL A 1 222 ? 48.053 32.928 44.521 1.00 6.43 232 VAL A C 1
ATOM 1489 O O . VAL A 1 222 ? 48.769 32.484 45.430 1.00 8.64 232 VAL A O 1
ATOM 1493 N N . GLN A 1 223 ? 47.554 32.175 43.545 1.00 6.05 233 GLN A N 1
ATOM 1494 C CA . GLN A 1 223 ? 48.022 30.814 43.355 1.00 6.21 233 GLN A CA 1
ATOM 1495 C C . GLN A 1 223 ? 48.074 30.517 41.867 1.00 7.33 233 GLN A C 1
ATOM 1496 O O . GLN A 1 223 ? 47.247 31.009 41.096 1.00 8.61 233 GLN A O 1
ATOM 1502 N N . GLY A 1 224 ? 49.057 29.725 41.470 1.00 7.28 234 GLY A N 1
ATOM 1503 C CA . GLY A 1 224 ? 49.124 29.326 40.081 1.00 6.78 234 GLY A CA 1
ATOM 1504 C C . GLY A 1 224 ? 50.229 28.320 39.898 1.00 6.41 234 GLY A C 1
ATOM 1505 O O . GLY A 1 224 ? 50.773 27.792 40.870 1.00 9.17 234 GLY A O 1
ATOM 1506 N N . GLN A 1 225 ? 50.571 28.067 38.637 1.00 6.64 235 GLN A N 1
ATOM 1507 C CA . GLN A 1 225 ? 51.692 27.176 38.385 1.00 6.79 235 GLN A CA 1
ATOM 1508 C C . GLN A 1 225 ? 52.254 27.389 36.988 1.00 7.33 235 GLN A C 1
ATOM 1509 O O . GLN A 1 225 ? 51.603 27.952 36.098 1.00 8.50 235 GLN A O 1
ATOM 1515 N N . PHE A 1 226 ? 53.492 26.924 36.829 1.00 7.80 236 PHE A N 1
ATOM 1516 C CA . PHE A 1 226 ? 54.121 26.789 35.526 1.00 7.81 236 PHE A CA 1
ATOM 1517 C C . PHE A 1 226 ? 53.584 25.557 34.807 1.00 8.51 236 PHE A C 1
ATOM 1518 O O . PHE A 1 226 ? 53.211 24.556 35.429 1.00 9.68 236 PHE A O 1
ATOM 1526 N N . PHE A 1 227 ? 53.587 25.627 33.478 1.00 6.52 237 PHE A N 1
ATOM 1527 C CA . PHE A 1 227 ? 53.135 24.550 32.617 1.00 7.31 237 PHE A CA 1
ATOM 1528 C C . PHE A 1 227 ? 54.112 24.395 31.466 1.00 9.39 237 PHE A C 1
ATOM 1529 O O . PHE A 1 227 ? 54.699 25.372 30.990 1.00 9.60 237 PHE A O 1
ATOM 1537 N N . GLY A 1 228 ? 54.264 23.157 31.010 1.00 8.50 238 GLY A N 1
ATOM 1538 C CA . GLY A 1 228 ? 54.936 22.886 29.758 1.00 8.24 238 GLY A CA 1
ATOM 1539 C C . GLY A 1 228 ? 56.419 22.624 29.921 1.00 10.02 238 GLY A C 1
ATOM 1540 O O . GLY A 1 228 ? 57.024 22.862 30.968 1.00 9.94 238 GLY A O 1
ATOM 1541 N N . ALA A 1 229 ? 57.007 22.112 28.845 1.00 10.65 239 ALA A N 1
ATOM 1542 C CA . ALA A 1 229 ? 58.443 21.880 28.817 1.00 11.44 239 ALA A CA 1
ATOM 1543 C C . ALA A 1 229 ? 59.181 23.177 29.102 1.00 11.35 239 ALA A C 1
ATOM 1544 O O . ALA A 1 229 ? 58.884 24.215 28.502 1.00 12.13 239 ALA A O 1
ATOM 1546 N N . ASN A 1 230 ? 60.122 23.121 30.048 1.00 10.44 240 ASN A N 1
ATOM 1547 C CA . ASN A 1 230 ? 60.935 24.278 30.412 1.00 11.85 240 ASN A CA 1
ATOM 1548 C C . ASN A 1 230 ? 60.075 25.459 30.844 1.00 10.49 240 ASN A C 1
ATOM 1549 O O . ASN A 1 230 ? 60.451 26.614 30.638 1.00 11.07 240 ASN A O 1
ATOM 1554 N N . ALA A 1 231 ? 58.922 25.172 31.446 1.00 7.97 241 ALA A N 1
ATOM 1555 C CA . ALA A 1 231 ? 58.008 26.192 31.954 1.00 9.04 241 ALA A CA 1
ATOM 1556 C C . ALA A 1 231 ? 57.646 27.197 30.858 1.00 7.15 241 ALA A C 1
ATOM 1557 O O . ALA A 1 231 ? 57.691 28.418 31.047 1.00 8.60 241 ALA A O 1
ATOM 1559 N N . SER A 1 232 ? 57.251 26.662 29.700 1.00 7.86 242 SER A N 1
ATOM 1560 C CA . SER A 1 232 ? 56.896 27.509 28.565 1.00 8.31 242 SER A CA 1
ATOM 1561 C C . SER A 1 232 ? 55.669 28.378 28.822 1.00 7.27 242 SER A C 1
ATOM 1562 O O . SER A 1 232 ? 55.434 29.332 28.065 1.00 9.03 242 SER A O 1
ATOM 1565 N N . ALA A 1 233 ? 54.889 28.094 29.867 1.00 7.48 243 ALA A N 1
ATOM 1566 C CA . ALA A 1 233 ? 53.733 28.916 30.191 1.00 5.86 243 ALA A CA 1
ATOM 1567 C C . ALA A 1 233 ? 53.561 28.980 31.699 1.00 6.72 243 ALA A C 1
ATOM 1568 O O . ALA A 1 233 ? 54.181 28.227 32.452 1.00 7.28 243 ALA A O 1
ATOM 1570 N N . LEU A 1 234 ? 52.702 29.899 32.141 1.00 4.97 244 LEU A N 1
ATOM 1571 C CA . LEU A 1 234 ? 52.203 29.883 33.510 1.00 5.64 244 LEU A CA 1
ATOM 1572 C C . LEU A 1 234 ? 50.747 30.318 33.491 1.00 6.40 244 LEU A C 1
ATOM 1573 O O . LEU A 1 234 ? 50.277 30.926 32.526 1.00 6.75 244 LEU A O 1
ATOM 1578 N N . ALA A 1 235 ? 50.025 29.990 34.559 1.00 5.19 245 ALA A N 1
ATOM 1579 C CA . ALA A 1 235 ? 48.690 30.541 34.728 1.00 5.44 245 ALA A CA 1
ATOM 1580 C C . ALA A 1 235 ? 48.374 30.581 36.210 1.00 6.88 245 ALA A C 1
ATOM 1581 O O . ALA A 1 235 ? 49.018 29.913 37.022 1.00 7.21 245 ALA A O 1
ATOM 1583 N N . GLY A 1 236 ? 47.405 31.414 36.564 1.00 5.67 246 GLY A N 1
ATOM 1584 C CA . GLY A 1 236 ? 47.105 31.575 37.976 1.00 5.53 246 GLY A CA 1
ATOM 1585 C C . GLY A 1 236 ? 45.920 32.490 38.181 1.00 4.65 246 GLY A C 1
ATOM 1586 O O . GLY A 1 236 ? 45.340 33.021 37.230 1.00 5.56 246 GLY A O 1
ATOM 1587 N N . ILE A 1 237 ? 45.580 32.679 39.454 1.00 4.93 247 ILE A N 1
ATOM 1588 C CA . ILE A 1 237 ? 44.513 33.582 39.863 1.00 5.19 247 ILE A CA 1
ATOM 1589 C C . ILE A 1 237 ? 45.002 34.449 41.009 1.00 6.63 247 ILE A C 1
ATOM 1590 O O . ILE A 1 237 ? 45.909 34.077 41.770 1.00 7.85 247 ILE A O 1
ATOM 1595 N N . ALA A 1 238 ? 44.393 35.628 41.108 1.00 7.52 248 ALA A N 1
ATOM 1596 C CA . ALA A 1 238 ? 44.545 36.528 42.242 1.00 7.94 248 ALA A CA 1
ATOM 1597 C C . ALA A 1 238 ? 43.152 36.879 42.731 1.00 7.39 248 ALA A C 1
ATOM 1598 O O . ALA A 1 238 ? 42.306 37.314 41.938 1.00 7.95 248 ALA A O 1
ATOM 1600 N N . GLN A 1 239 ? 42.893 36.649 44.014 1.00 5.64 249 GLN A N 1
ATOM 1601 C CA . GLN A 1 239 ? 41.578 36.964 44.549 1.00 8.03 249 GLN A CA 1
ATOM 1602 C C . GLN A 1 239 ? 41.701 37.884 45.749 1.00 7.98 249 GLN A C 1
ATOM 1603 O O . GLN A 1 239 ? 42.698 37.869 46.486 1.00 8.58 249 GLN A O 1
ATOM 1609 N N . PHE A 1 240 ? 40.669 38.701 45.926 1.00 6.77 250 PHE A N 1
ATOM 1610 C CA . PHE A 1 240 ? 40.679 39.824 46.838 1.00 6.89 250 PHE A CA 1
ATOM 1611 C C . PHE A 1 240 ? 39.400 39.826 47.655 1.00 7.47 250 PHE A C 1
ATOM 1612 O O . PHE A 1 240 ? 38.397 39.208 47.280 1.00 10.06 250 PHE A O 1
ATOM 1620 N N . ASP A 1 241 ? 39.452 40.529 48.790 1.00 8.75 251 ASP A N 1
ATOM 1621 C CA . ASP A 1 241 ? 38.233 40.792 49.542 1.00 9.10 251 ASP A CA 1
ATOM 1622 C C . ASP A 1 241 ? 37.194 41.484 48.665 1.00 10.80 251 ASP A C 1
ATOM 1623 O O . ASP A 1 241 ? 35.988 41.231 48.796 1.00 12.14 251 ASP A O 1
ATOM 1628 N N . ASN A 1 242 ? 37.646 42.361 47.772 1.00 8.10 252 ASN A N 1
ATOM 1629 C CA . ASN A 1 242 ? 36.787 43.009 46.785 1.00 8.71 252 ASN A CA 1
ATOM 1630 C C . ASN A 1 242 ? 36.756 42.127 45.544 1.00 7.47 252 ASN A C 1
ATOM 1631 O O . ASN A 1 242 ? 37.712 42.122 44.759 1.00 7.63 252 ASN A O 1
ATOM 1636 N N . VAL A 1 243 ? 35.641 41.418 45.334 1.00 7.51 253 VAL A N 1
ATOM 1637 C CA . VAL A 1 243 ? 35.616 40.428 44.262 1.00 7.11 253 VAL A CA 1
ATOM 1638 C C . VAL A 1 243 ? 35.670 41.078 42.884 1.00 6.15 253 VAL A C 1
ATOM 1639 O O . VAL A 1 243 ? 35.984 40.389 41.901 1.00 6.55 253 VAL A O 1
ATOM 1643 N N A SER A 1 244 ? 35.381 42.388 42.791 0.62 7.02 254 SER A N 1
ATOM 1644 N N B SER A 1 244 ? 35.381 42.375 42.770 0.38 7.26 254 SER A N 1
ATOM 1645 C CA A SER A 1 244 ? 35.547 43.104 41.527 0.62 6.77 254 SER A CA 1
ATOM 1646 C CA B SER A 1 244 ? 35.526 43.008 41.466 0.38 7.00 254 SER A CA 1
ATOM 1647 C C A SER A 1 244 ? 36.968 42.998 41.013 0.62 5.62 254 SER A C 1
ATOM 1648 C C B SER A 1 244 ? 36.977 43.080 41.015 0.38 5.91 254 SER A C 1
ATOM 1649 O O A SER A 1 244 ? 37.198 43.078 39.801 0.62 7.63 254 SER A O 1
ATOM 1650 O O B SER A 1 244 ? 37.229 43.345 39.835 0.38 6.50 254 SER A O 1
ATOM 1655 N N . TYR A 1 245 ? 37.931 42.847 41.917 1.00 5.83 255 TYR A N 1
ATOM 1656 C CA . TYR A 1 245 ? 39.339 42.809 41.560 1.00 5.35 255 TYR A CA 1
ATOM 1657 C C . TYR A 1 245 ? 39.837 41.403 41.247 1.00 5.67 255 TYR A C 1
ATOM 1658 O O . TYR A 1 245 ? 40.987 41.252 40.822 1.00 6.98 255 TYR A O 1
ATOM 1667 N N . ASN A 1 246 ? 39.012 40.378 41.443 1.00 6.22 256 ASN A N 1
ATOM 1668 C CA . ASN A 1 246 ? 39.461 39.018 41.154 1.00 5.63 256 ASN A CA 1
ATOM 1669 C C . ASN A 1 246 ? 39.875 38.897 39.693 1.00 4.70 256 ASN A C 1
ATOM 1670 O O . ASN A 1 246 ? 39.156 39.337 38.787 1.00 6.57 256 ASN A O 1
ATOM 1675 N N . THR A 1 247 ? 41.038 38.280 39.465 1.00 6.14 257 THR A N 1
ATOM 1676 C CA . THR A 1 247 ? 41.682 38.292 38.158 1.00 5.13 257 THR A CA 1
ATOM 1677 C C . THR A 1 247 ? 42.247 36.912 37.881 1.00 4.61 257 THR A C 1
ATOM 1678 O O . THR A 1 247 ? 42.743 36.253 38.795 1.00 6.75 257 THR A O 1
ATOM 1682 N N . ALA A 1 248 ? 42.150 36.475 36.626 1.00 4.73 258 ALA A N 1
ATOM 1683 C CA . ALA A 1 248 ? 42.858 35.286 36.177 1.00 4.84 258 ALA A CA 1
ATOM 1684 C C . ALA A 1 248 ? 43.925 35.703 35.185 1.00 5.54 258 ALA A C 1
ATOM 1685 O O . ALA A 1 248 ? 43.755 36.677 34.461 1.00 6.50 258 ALA A O 1
ATOM 1687 N N . PHE A 1 249 ? 45.034 34.977 35.147 1.00 4.11 259 PHE A N 1
ATOM 1688 C CA . PHE A 1 249 ? 46.094 35.376 34.236 1.00 5.18 259 PHE A CA 1
ATOM 1689 C C . PHE A 1 249 ? 46.779 34.158 33.633 1.00 6.04 259 PHE A C 1
ATOM 1690 O O . PHE A 1 249 ? 46.751 33.047 34.180 1.00 5.43 259 PHE A O 1
ATOM 1698 N N . GLY A 1 250 ? 47.365 34.392 32.464 1.00 4.91 260 GLY A N 1
ATOM 1699 C CA . GLY A 1 250 ? 48.144 33.389 31.764 1.00 6.01 260 GLY A CA 1
ATOM 1700 C C . GLY A 1 250 ? 49.327 34.039 31.081 1.00 5.88 260 GLY A C 1
ATOM 1701 O O . 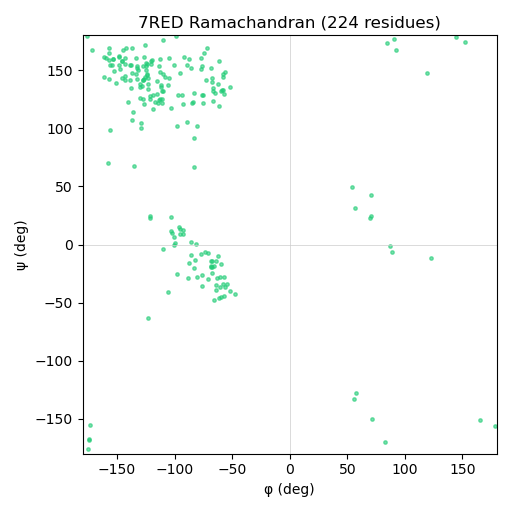GLY A 1 250 ? 49.225 35.150 30.553 1.00 5.50 260 GLY A O 1
ATOM 1702 N N . GLY A 1 251 ? 50.463 33.363 31.093 1.00 5.59 261 GLY A N 1
ATOM 1703 C CA . GLY A 1 251 ? 51.682 33.930 30.560 1.00 6.78 261 GLY A CA 1
ATOM 1704 C C . GLY A 1 251 ? 52.404 32.943 29.674 1.00 6.71 261 GLY A C 1
ATOM 1705 O O . GLY A 1 251 ? 52.363 31.732 29.893 1.00 7.16 261 GLY A O 1
ATOM 1706 N N . ALA A 1 252 ? 53.063 33.493 28.657 1.00 6.62 262 ALA A N 1
ATOM 1707 C CA . ALA A 1 252 ? 53.920 32.742 27.752 1.00 6.95 262 ALA A CA 1
ATOM 1708 C C . ALA A 1 252 ? 55.362 33.147 28.000 1.00 6.98 262 ALA A C 1
ATOM 1709 O O . ALA A 1 252 ? 55.672 34.343 28.070 1.00 8.01 262 ALA A O 1
ATOM 1711 N N . LYS A 1 253 ? 56.235 32.152 28.134 1.00 7.23 263 LYS A N 1
ATOM 1712 C CA . LYS A 1 253 ? 57.647 32.423 28.361 1.00 8.12 263 LYS A CA 1
ATOM 1713 C C . LYS A 1 253 ? 58.254 33.131 27.161 1.00 10.37 263 LYS A C 1
ATOM 1714 O O . LYS A 1 253 ? 58.085 32.696 26.015 1.00 10.74 263 LYS A O 1
ATOM 1720 N N . ASN A 1 254 ? 58.963 34.227 27.432 1.00 9.27 264 ASN A N 1
ATOM 1721 C CA . ASN A 1 254 ? 59.627 34.996 26.388 1.00 10.40 264 ASN A CA 1
ATOM 1722 C C . ASN A 1 254 ? 60.907 34.316 25.928 1.00 14.47 264 ASN A C 1
ATOM 1723 O O . ASN A 1 254 ? 61.625 33.745 26.744 1.00 17.94 264 ASN A O 1
#